Protein AF-E7FJ35-F1 (afdb_monomer)

Sequence (196 aa):
VGGNMVDAFRMHIMQTKELGTCPVRQIGGCSFIYMRISNVYIVIVVSSNANVACAFKFIVEAVALFKSYFGGAFDEDAIRNNFVLIYELLDEIMDFGYPQNLSPEILKLYITQEGVRSPFSSKPTDKPVPNATLQVTGAVGWRREGLVYKKNEVFLDIVESVNLLMSSKGIVLRCDVTGKILMKCFLSGMPDLKLG

Mean predicted aligned error: 9.42 Å

Solvent-accessible surface area (backbone atoms only — not comparable to full-atom values): 12461 Å² total; per-residue (Å²): 144,85,70,62,66,65,56,53,45,43,62,63,57,72,66,47,84,65,94,75,73,66,54,60,46,77,57,97,75,28,39,40,38,46,48,77,45,85,88,35,75,52,74,49,77,38,75,64,96,67,65,61,69,58,53,53,50,47,54,56,45,52,50,53,34,49,13,69,52,28,63,68,53,68,39,65,66,54,47,68,69,26,47,68,61,49,53,57,49,48,62,62,29,36,56,97,87,43,76,58,69,64,52,57,83,57,50,53,63,75,55,71,80,75,40,75,49,55,98,85,54,82,84,81,85,88,71,91,72,89,66,62,70,57,44,73,73,42,99,56,58,90,60,68,79,80,38,78,50,100,60,74,48,74,48,77,47,80,47,74,44,78,48,75,42,65,46,99,85,74,48,78,75,43,77,51,73,53,71,48,79,48,76,50,78,38,59,48,45,87,76,89,85,84,88,131

Organism: NCBI:txid637490

Foldseek 3Di:
DDDDVVVVCCVPPVPDPDPPDDQWDDDPQKIWHWDDDPPDIDIDIGNDDDDNVVVVVLVVLLVVLLCVQQVRDDDPVQCVQCVVLSVVLVCQQDDPNDGADSDNVLCCLPSVDRGNYDPPHDDDDDDRDPDSPCLRPDPHNNDDFFQDDPDWDKDKDKDKDWDWDADPVRHTPDTDIDIDIDMDTRHHGDDDDDDD

Secondary structure (DSSP, 8-state):
--S-HHHHHIIIIIS---TT--SEEEETTEEEEEEEETTEEEEEEESS---HHHHHHHHHHHHHHHHHHHTS--SHHHHHHTHHHHHHHHHHHEETTEE----HHHHTTT--------TTPPPP-----S-HHHHHHSS--SS-TT---SS-EEEEEEEEEEEEEE-TTS-EEEEEEEEEEEEEEE--S-PPP---

InterPro domains:
  IPR001392 Clathrin adaptor, mu subunit [PR00314] (76-103)
  IPR001392 Clathrin adaptor, mu subunit [PR00314] (142-170)
  IPR011012 Longin-like domain superfamily [SSF64356] (4-116)
  IPR018240 Clathrin adaptor, mu subunit, conserved site [PS00990] (140-160)
  IPR022775 AP complex, mu/sigma subunit [PF01217] (21-104)
  IPR028565 Mu homology domain [PF00928] (141-196)
  IPR028565 Mu homology domain [PS51072] (151-196)
  IPR036168 AP-2 complex subunit mu, C-terminal superfamily [SSF49447] (140-196)
  IPR043532 AP-2 complex subunit mu, N-terminal [cd14836] (1-118)
  IPR050431 Adaptor complexes medium subunit [PTHR10529] (18-196)

Structure (mmCIF, N/CA/C/O backbone):
data_AF-E7FJ35-F1
#
_entry.id   AF-E7FJ35-F1
#
loop_
_atom_site.group_PDB
_atom_site.id
_atom_site.type_symbol
_atom_site.label_atom_id
_atom_site.label_alt_id
_atom_site.label_comp_id
_atom_site.label_asym_id
_atom_site.label_entity_id
_atom_site.label_seq_id
_atom_site.pdbx_PDB_ins_code
_atom_site.Cartn_x
_atom_site.Cartn_y
_atom_site.Cartn_z
_atom_site.occupancy
_atom_site.B_iso_or_equiv
_atom_site.auth_seq_id
_atom_site.auth_comp_id
_atom_site.auth_asym_id
_atom_site.auth_atom_id
_atom_site.pdbx_PDB_model_num
ATOM 1 N N . VAL A 1 1 ? 18.830 -6.149 -28.464 1.00 40.62 1 VAL A N 1
ATOM 2 C CA . VAL A 1 1 ? 17.911 -5.683 -27.399 1.00 40.62 1 VAL A CA 1
ATOM 3 C C . VAL A 1 1 ? 18.689 -4.687 -26.553 1.00 40.62 1 VAL A C 1
ATOM 5 O O . VAL A 1 1 ? 19.414 -5.096 -25.666 1.00 40.62 1 VAL A O 1
ATOM 8 N N . GLY A 1 2 ? 18.695 -3.413 -26.946 1.00 45.94 2 GLY A N 1
ATOM 9 C CA . GLY A 1 2 ? 19.602 -2.397 -26.382 1.00 45.94 2 GLY A CA 1
ATOM 10 C C . GLY A 1 2 ? 19.003 -0.993 -26.403 1.00 45.94 2 GLY A C 1
ATOM 11 O O . GLY A 1 2 ? 19.725 -0.015 -26.523 1.00 45.94 2 GLY A O 1
ATOM 12 N N . GLY A 1 3 ? 17.672 -0.904 -26.369 1.00 56.12 3 GLY A N 1
ATOM 13 C CA . GLY A 1 3 ? 16.972 0.358 -26.167 1.00 56.12 3 GLY A CA 1
ATOM 14 C C . GLY A 1 3 ? 16.736 0.573 -24.678 1.00 56.12 3 GLY A C 1
ATOM 15 O O . GLY A 1 3 ? 16.439 -0.378 -23.955 1.00 56.12 3 GLY A O 1
ATOM 16 N N . ASN A 1 4 ? 16.858 1.817 -24.231 1.00 78.69 4 ASN A N 1
ATOM 17 C CA . ASN A 1 4 ? 16.503 2.234 -22.884 1.00 78.69 4 ASN A CA 1
ATOM 18 C C . ASN A 1 4 ? 15.036 1.854 -22.597 1.00 78.69 4 ASN A C 1
ATOM 20 O O . ASN A 1 4 ? 14.116 2.329 -23.266 1.00 78.69 4 ASN A O 1
ATOM 24 N N . MET A 1 5 ? 14.805 0.963 -21.628 1.00 81.44 5 MET A N 1
ATOM 25 C CA . MET A 1 5 ? 13.461 0.470 -21.284 1.00 81.44 5 MET A CA 1
ATOM 26 C C . MET A 1 5 ? 12.528 1.614 -20.858 1.00 81.44 5 MET A C 1
ATOM 28 O O . MET A 1 5 ? 11.319 1.544 -21.074 1.00 81.44 5 MET A O 1
ATOM 32 N N . VAL A 1 6 ? 13.098 2.700 -20.327 1.00 82.38 6 VAL A N 1
ATOM 33 C CA . VAL A 1 6 ? 12.377 3.928 -19.975 1.00 82.38 6 VAL A CA 1
ATOM 34 C C . VAL A 1 6 ? 11.832 4.631 -21.221 1.00 82.38 6 VAL A C 1
ATOM 36 O O . VAL A 1 6 ? 10.678 5.058 -21.233 1.00 82.38 6 VAL A O 1
ATOM 39 N N . ASP A 1 7 ? 12.610 4.691 -22.304 1.00 84.44 7 ASP A N 1
ATOM 40 C CA . ASP A 1 7 ? 12.159 5.283 -23.567 1.00 84.44 7 ASP A CA 1
ATOM 41 C C . ASP A 1 7 ? 11.085 4.414 -24.228 1.00 84.44 7 ASP A C 1
ATOM 43 O O . ASP A 1 7 ? 10.093 4.933 -24.744 1.00 84.44 7 ASP A O 1
ATOM 47 N N . ALA A 1 8 ? 11.219 3.085 -24.137 1.00 83.56 8 ALA A N 1
ATOM 48 C CA . ALA A 1 8 ? 10.183 2.159 -24.584 1.00 83.56 8 ALA A CA 1
ATOM 49 C C . ALA A 1 8 ? 8.865 2.388 -23.826 1.00 83.56 8 ALA A C 1
ATOM 51 O O . ALA A 1 8 ? 7.814 2.497 -24.464 1.00 83.56 8 ALA A O 1
ATOM 52 N N . PHE A 1 9 ? 8.920 2.541 -22.498 1.00 84.56 9 PHE A N 1
ATOM 53 C CA . PHE A 1 9 ? 7.759 2.882 -21.677 1.00 84.56 9 PHE A CA 1
ATOM 54 C C . PHE A 1 9 ? 7.148 4.229 -22.087 1.00 84.56 9 PHE A C 1
ATOM 56 O O . PHE A 1 9 ? 5.945 4.320 -22.332 1.00 84.56 9 PHE A O 1
ATOM 63 N N . ARG A 1 10 ? 7.966 5.276 -22.232 1.00 84.75 10 ARG A N 1
ATOM 64 C CA . ARG A 1 10 ? 7.499 6.617 -22.605 1.00 84.75 10 ARG A CA 1
ATOM 65 C C . ARG A 1 10 ? 6.800 6.625 -23.967 1.00 84.75 10 ARG A C 1
ATOM 67 O O . ARG A 1 10 ? 5.690 7.142 -24.079 1.00 84.75 10 ARG A O 1
ATOM 74 N N . MET A 1 11 ? 7.428 6.045 -24.987 1.00 82.62 11 MET A N 1
ATOM 75 C CA . MET A 1 11 ? 6.901 6.034 -26.355 1.00 82.62 11 MET A CA 1
ATOM 76 C C . MET A 1 11 ? 5.640 5.183 -26.477 1.00 82.62 11 MET A C 1
ATOM 78 O O . MET A 1 11 ? 4.667 5.598 -27.095 1.00 82.62 11 MET A O 1
ATOM 82 N N . HIS A 1 12 ? 5.631 3.993 -25.878 1.00 79.00 12 HIS A N 1
ATOM 83 C CA . HIS A 1 12 ? 4.534 3.057 -26.097 1.00 79.00 12 HIS A CA 1
ATOM 84 C C . HIS A 1 12 ? 3.394 3.268 -25.103 1.00 79.00 12 HIS A C 1
ATOM 86 O O . HIS A 1 12 ? 2.242 3.063 -25.469 1.00 79.00 12 HIS A O 1
ATOM 92 N N . ILE A 1 13 ? 3.663 3.659 -23.857 1.00 79.56 13 ILE A N 1
ATOM 93 C CA . ILE A 1 13 ? 2.647 3.710 -22.796 1.00 79.56 13 ILE A CA 1
ATOM 94 C C . ILE A 1 13 ? 2.195 5.144 -22.525 1.00 79.56 13 ILE A C 1
ATOM 96 O O . ILE A 1 13 ? 0.998 5.405 -22.558 1.00 79.56 13 ILE A O 1
ATOM 100 N N . MET A 1 14 ? 3.115 6.095 -22.328 1.00 80.12 14 MET A N 1
ATOM 101 C CA . MET A 1 14 ? 2.728 7.477 -21.995 1.00 80.12 14 MET A CA 1
ATOM 102 C C . MET A 1 14 ? 2.162 8.269 -23.181 1.00 80.12 14 MET A C 1
ATOM 104 O O . MET A 1 14 ? 1.292 9.112 -22.982 1.00 80.12 14 MET A O 1
ATOM 108 N N . GLN A 1 15 ? 2.655 8.040 -24.403 1.00 77.69 15 GLN A N 1
ATOM 109 C CA . GLN A 1 15 ? 2.200 8.781 -25.592 1.00 77.69 15 GLN A CA 1
ATOM 110 C C . GLN A 1 15 ? 0.933 8.201 -26.233 1.00 77.69 15 GLN A C 1
ATOM 112 O O . GLN A 1 15 ? 0.303 8.859 -27.065 1.00 77.69 15 GLN A O 1
ATOM 117 N N . THR A 1 16 ? 0.532 6.993 -25.841 1.00 71.44 16 THR A N 1
ATOM 118 C CA . THR A 1 16 ? -0.679 6.360 -26.364 1.00 71.44 16 THR A CA 1
ATOM 119 C C . THR A 1 16 ? -1.907 6.992 -25.710 1.00 71.44 16 THR A C 1
ATOM 121 O O . THR A 1 16 ? -2.101 6.898 -24.503 1.00 71.44 16 THR A O 1
ATOM 124 N N . LYS A 1 17 ? -2.756 7.640 -26.517 1.00 58.62 17 LYS A N 1
ATOM 125 C CA . LYS A 1 17 ? -3.979 8.342 -26.075 1.00 58.62 17 LYS A CA 1
ATOM 126 C C . LYS A 1 17 ? -5.162 7.416 -25.749 1.00 58.62 17 LYS A C 1
ATOM 128 O O . LYS A 1 17 ? -6.279 7.900 -25.585 1.00 58.62 17 LYS A O 1
ATOM 133 N N . GLU A 1 18 ? -4.962 6.103 -25.697 1.00 58.50 18 GLU A N 1
ATOM 134 C CA . GLU A 1 18 ? -6.060 5.157 -25.486 1.00 58.50 18 GLU A CA 1
ATOM 135 C C . GLU A 1 18 ? -6.579 5.232 -24.041 1.00 58.50 18 GLU A C 1
ATOM 137 O O . GLU A 1 18 ? -5.878 4.913 -23.078 1.00 58.50 18 GLU A O 1
ATOM 142 N N . LEU A 1 19 ? -7.836 5.669 -23.895 1.00 47.59 19 LEU A N 1
ATOM 143 C CA . LEU A 1 19 ? -8.599 5.633 -22.648 1.00 47.59 19 LEU A CA 1
ATOM 144 C C . LEU A 1 19 ? -8.893 4.171 -22.269 1.00 47.59 19 LEU A C 1
ATOM 146 O O . LEU A 1 19 ? -9.951 3.643 -22.594 1.00 47.59 19 LEU A O 1
ATOM 150 N N . GLY A 1 20 ? -7.952 3.505 -21.603 1.00 57.69 20 GLY A N 1
ATOM 151 C CA . GLY A 1 20 ? -8.160 2.140 -21.103 1.00 57.69 20 GLY A CA 1
ATOM 152 C C . GLY A 1 20 ? -6.904 1.282 -21.091 1.00 57.69 20 GLY A C 1
ATOM 153 O O . GLY A 1 20 ? -6.963 0.106 -21.443 1.00 57.69 20 GLY A O 1
ATOM 154 N N . THR A 1 21 ? -5.749 1.856 -20.747 1.00 67.94 21 THR A N 1
ATOM 155 C CA . THR A 1 21 ? -4.498 1.099 -20.810 1.00 67.94 21 THR A CA 1
ATOM 156 C C . THR A 1 21 ? -4.469 -0.009 -19.756 1.00 67.94 21 THR A C 1
ATOM 158 O O . THR A 1 21 ? -4.707 0.217 -18.569 1.00 67.94 21 THR A O 1
ATOM 161 N N . CYS A 1 22 ? -4.191 -1.231 -20.212 1.00 81.75 22 CYS A N 1
ATOM 162 C CA . CYS A 1 22 ? -3.929 -2.370 -19.343 1.00 81.75 22 CYS A CA 1
ATOM 163 C C . CYS A 1 22 ? -2.739 -2.028 -18.428 1.00 81.75 22 CYS A C 1
ATOM 165 O O . CYS A 1 22 ? -1.688 -1.651 -18.950 1.00 81.75 22 CYS A O 1
ATOM 167 N N . PRO A 1 23 ? -2.848 -2.180 -17.094 1.00 88.06 23 PRO A N 1
ATOM 168 C CA . PRO A 1 23 ? -1.789 -1.782 -16.162 1.00 88.06 23 PRO A CA 1
ATOM 169 C C . PRO A 1 23 ? -0.556 -2.704 -16.233 1.00 88.06 23 PRO A C 1
ATOM 171 O O . PRO A 1 23 ? 0.440 -2.477 -15.546 1.00 88.06 23 PRO A O 1
ATOM 174 N N . VAL A 1 24 ? -0.614 -3.742 -17.076 1.00 91.25 24 VAL A N 1
ATOM 175 C CA . VAL A 1 24 ? 0.508 -4.601 -17.449 1.00 91.25 24 VAL A CA 1
ATOM 176 C C . VAL A 1 24 ? 0.627 -4.638 -18.966 1.00 91.25 24 VAL A C 1
ATOM 178 O O . VAL A 1 24 ? -0.328 -4.991 -19.661 1.00 91.25 24 VAL A O 1
ATOM 181 N N . ARG A 1 25 ? 1.808 -4.315 -19.493 1.00 89.50 25 ARG A N 1
ATOM 182 C CA . ARG A 1 25 ? 2.077 -4.353 -20.932 1.00 89.50 25 ARG A CA 1
ATOM 183 C C . ARG A 1 25 ? 3.384 -5.055 -21.240 1.00 89.50 25 ARG A C 1
ATOM 185 O O . ARG A 1 25 ? 4.398 -4.765 -20.621 1.00 89.50 25 ARG A O 1
ATOM 192 N N . GLN A 1 26 ? 3.379 -5.934 -22.232 1.00 88.06 26 GLN A N 1
ATOM 193 C CA . GLN A 1 26 ? 4.587 -6.615 -22.678 1.00 88.06 26 GLN A CA 1
ATOM 194 C C . GLN A 1 26 ? 5.192 -5.890 -23.885 1.00 88.06 26 GLN A C 1
ATOM 196 O O . GLN A 1 26 ? 4.506 -5.656 -24.878 1.00 88.06 26 GLN A O 1
ATOM 201 N N . ILE A 1 27 ? 6.469 -5.513 -23.799 1.00 87.00 27 ILE A N 1
ATOM 202 C CA . ILE A 1 27 ? 7.213 -4.838 -24.870 1.00 87.00 27 ILE A CA 1
ATOM 203 C C . ILE A 1 27 ? 8.612 -5.451 -24.934 1.00 87.00 27 ILE A C 1
ATOM 205 O O . ILE A 1 27 ? 9.329 -5.483 -23.937 1.00 87.00 27 ILE A O 1
ATOM 209 N N . GLY A 1 28 ? 9.016 -5.943 -26.109 1.00 82.88 28 GLY A N 1
ATOM 210 C CA . GLY A 1 28 ? 10.391 -6.408 -26.343 1.00 82.88 28 GLY A CA 1
ATOM 211 C C . GLY A 1 28 ? 10.857 -7.535 -25.411 1.00 82.88 28 GLY A C 1
ATOM 212 O O . GLY A 1 28 ? 12.033 -7.581 -25.063 1.00 82.88 28 GLY A O 1
ATOM 213 N N . GLY A 1 29 ? 9.943 -8.408 -24.974 1.00 85.94 29 GLY A N 1
ATOM 214 C CA . GLY A 1 29 ? 10.241 -9.513 -24.053 1.00 85.94 29 GLY A CA 1
ATOM 215 C C . GLY A 1 29 ? 10.241 -9.137 -22.567 1.00 85.94 29 GLY A C 1
ATOM 216 O O . GLY A 1 29 ? 10.396 -10.018 -21.733 1.00 85.94 29 GLY A O 1
ATOM 217 N N . CYS A 1 30 ? 10.017 -7.866 -22.225 1.00 90.38 30 CYS A N 1
ATOM 218 C CA . CYS A 1 30 ? 9.837 -7.415 -20.846 1.00 90.38 30 CYS A CA 1
ATOM 219 C C . CYS A 1 30 ? 8.367 -7.081 -20.576 1.00 90.38 30 CYS A C 1
ATOM 221 O O . CYS A 1 30 ? 7.666 -6.568 -21.450 1.00 90.38 30 CYS A O 1
ATOM 223 N N . SER A 1 31 ? 7.910 -7.339 -19.357 1.00 91.94 31 SER A N 1
ATOM 224 C CA . SER A 1 31 ? 6.608 -6.920 -18.850 1.00 91.94 31 SER A CA 1
ATOM 225 C C . SER A 1 31 ? 6.767 -5.646 -18.025 1.00 91.94 31 SER A C 1
ATOM 227 O O . SER A 1 31 ? 7.566 -5.588 -17.095 1.00 91.94 31 SER A O 1
ATOM 229 N N . PHE A 1 32 ? 5.991 -4.630 -18.378 1.00 92.94 32 PHE A N 1
ATOM 230 C CA . PHE A 1 32 ? 5.898 -3.341 -17.710 1.00 92.94 32 PHE A CA 1
ATOM 231 C C . PHE A 1 32 ? 4.631 -3.342 -16.869 1.00 92.94 32 PHE A C 1
ATOM 233 O O . PHE A 1 32 ? 3.529 -3.307 -17.414 1.00 92.94 32 PHE A O 1
ATOM 240 N N . ILE A 1 33 ? 4.792 -3.398 -15.555 1.00 94.00 33 ILE A N 1
ATOM 241 C CA . ILE A 1 33 ? 3.716 -3.329 -14.570 1.00 94.00 33 ILE A CA 1
ATOM 242 C C . ILE A 1 33 ? 3.745 -1.914 -14.015 1.00 94.00 33 ILE A C 1
ATOM 244 O O . ILE A 1 33 ? 4.769 -1.492 -13.483 1.00 94.00 33 ILE A O 1
ATOM 248 N N . TYR A 1 34 ? 2.668 -1.152 -14.156 1.00 92.38 34 TYR A N 1
ATOM 249 C CA . TYR A 1 34 ? 2.694 0.248 -13.752 1.00 92.38 34 TYR A CA 1
ATOM 250 C C . TYR A 1 34 ? 1.395 0.710 -13.115 1.00 92.38 34 TYR A C 1
ATOM 252 O O . TYR A 1 34 ? 0.301 0.246 -13.432 1.00 92.38 34 TYR A O 1
ATOM 260 N N . MET A 1 35 ? 1.533 1.680 -12.219 1.00 91.38 35 MET A N 1
ATOM 261 C CA . MET A 1 35 ? 0.418 2.372 -11.594 1.00 91.38 35 MET A CA 1
ATOM 262 C C . MET A 1 35 ? 0.677 3.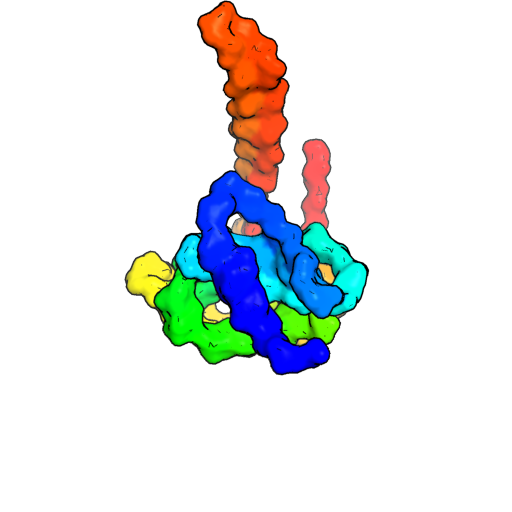870 -11.647 1.00 91.38 35 MET A C 1
ATOM 264 O O . MET A 1 35 ? 1.785 4.338 -11.377 1.00 91.38 35 MET A O 1
ATOM 268 N N . ARG A 1 36 ? -0.361 4.631 -11.991 1.00 89.31 36 ARG A N 1
ATOM 269 C CA . ARG A 1 36 ? -0.328 6.087 -11.894 1.00 89.31 36 ARG A CA 1
ATOM 270 C C . ARG A 1 36 ? -0.819 6.512 -10.519 1.00 89.31 36 ARG A C 1
ATOM 272 O O . ARG A 1 36 ? -1.931 6.166 -10.130 1.00 89.31 36 ARG A O 1
ATOM 279 N N . ILE A 1 37 ? -0.008 7.293 -9.819 1.00 89.69 37 ILE A N 1
ATOM 280 C CA . ILE A 1 37 ? -0.312 7.835 -8.498 1.00 89.69 37 ILE A CA 1
ATOM 281 C C . ILE A 1 37 ? -0.117 9.340 -8.589 1.00 89.69 37 ILE A C 1
ATOM 283 O O . ILE A 1 37 ? 0.992 9.822 -8.814 1.00 89.69 37 ILE A O 1
ATOM 287 N N . SER A 1 38 ? -1.216 10.084 -8.479 1.00 88.56 38 SER A N 1
ATOM 288 C CA . SER A 1 38 ? -1.227 11.530 -8.719 1.00 88.56 38 SER A CA 1
ATOM 289 C C . SER A 1 38 ? -0.678 11.868 -10.126 1.00 88.56 38 SER A C 1
ATOM 291 O O . SER A 1 38 ? -1.215 11.422 -11.151 1.00 88.56 38 SER A O 1
ATOM 293 N N . ASN A 1 39 ? 0.398 12.653 -10.196 1.00 89.19 39 ASN A N 1
ATOM 294 C CA . ASN A 1 39 ? 1.111 13.044 -11.411 1.00 89.19 39 ASN A CA 1
ATOM 295 C C . ASN A 1 39 ? 2.337 12.166 -11.725 1.00 89.19 39 ASN A C 1
ATOM 297 O O . ASN A 1 39 ? 3.063 12.472 -12.666 1.00 89.19 39 ASN A O 1
ATOM 301 N N . VAL A 1 40 ? 2.550 11.069 -10.995 1.00 90.88 40 VAL A N 1
ATOM 302 C CA . VAL A 1 40 ? 3.730 10.207 -11.131 1.00 90.88 40 VAL A CA 1
ATOM 303 C C . VAL A 1 40 ? 3.321 8.804 -11.583 1.00 90.88 40 VAL A C 1
ATOM 305 O O . VAL A 1 40 ? 2.274 8.286 -11.191 1.00 90.88 40 VAL A O 1
ATOM 308 N N . TYR A 1 41 ? 4.148 8.175 -12.417 1.00 90.75 41 TYR A N 1
ATOM 309 C CA . TYR A 1 41 ? 4.033 6.753 -12.737 1.00 90.75 41 TYR A CA 1
ATOM 310 C C . TYR A 1 41 ? 5.090 5.972 -11.967 1.00 90.75 41 TYR A C 1
ATOM 312 O O . TYR A 1 41 ? 6.275 6.277 -12.072 1.00 90.75 41 TYR A O 1
ATOM 320 N N . ILE A 1 42 ? 4.658 4.944 -11.242 1.00 92.94 42 ILE A N 1
ATOM 321 C CA . ILE A 1 42 ? 5.555 3.922 -10.704 1.00 92.94 42 ILE A CA 1
ATOM 322 C C . ILE A 1 42 ? 5.520 2.743 -11.663 1.00 92.94 42 ILE A C 1
ATOM 324 O O . ILE A 1 42 ? 4.440 2.263 -12.012 1.00 92.94 42 ILE A O 1
ATOM 328 N N . VAL A 1 43 ? 6.698 2.306 -12.099 1.00 93.00 43 VAL A N 1
ATOM 329 C CA . VAL A 1 43 ? 6.868 1.267 -13.115 1.00 93.00 43 VAL A CA 1
ATOM 330 C C . VAL A 1 43 ? 7.812 0.201 -12.577 1.00 93.00 43 VAL A C 1
ATOM 332 O O . VAL A 1 43 ? 8.930 0.504 -12.175 1.00 93.00 43 VAL A O 1
ATOM 335 N N . ILE A 1 44 ? 7.366 -1.047 -12.609 1.00 93.75 44 ILE A N 1
ATOM 336 C CA . ILE A 1 44 ? 8.170 -2.240 -12.369 1.00 93.75 44 ILE A CA 1
ATOM 337 C C . ILE A 1 44 ? 8.363 -2.926 -13.718 1.00 93.75 44 ILE A C 1
ATOM 339 O O . ILE A 1 44 ? 7.393 -3.217 -14.423 1.00 93.75 44 ILE A O 1
ATOM 343 N N . VAL A 1 45 ? 9.616 -3.180 -14.084 1.00 93.38 45 VAL A N 1
ATOM 344 C 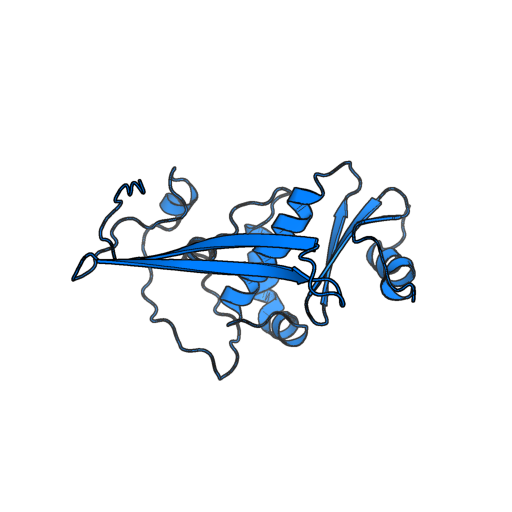CA . VAL A 1 45 ? 9.972 -3.865 -15.328 1.00 93.38 45 VAL A CA 1
ATOM 345 C C . VAL A 1 45 ? 10.545 -5.228 -14.982 1.00 93.38 45 VAL A C 1
ATOM 347 O O . VAL A 1 45 ? 11.495 -5.324 -14.212 1.00 93.38 45 VAL A O 1
ATOM 350 N N . VAL A 1 46 ? 9.971 -6.284 -15.553 1.00 93.19 46 VAL A N 1
ATOM 351 C CA . VAL A 1 46 ? 10.416 -7.665 -15.335 1.00 93.19 46 VAL A CA 1
ATOM 352 C C . VAL A 1 46 ? 10.603 -8.373 -16.670 1.00 93.19 46 VAL A C 1
ATOM 354 O O . VAL A 1 46 ? 9.762 -8.274 -17.558 1.00 93.19 46 VAL A O 1
ATOM 357 N N . SER A 1 47 ? 11.708 -9.095 -16.834 1.00 91.62 47 SER A N 1
ATOM 358 C CA . SER A 1 47 ? 11.989 -9.908 -18.030 1.00 91.62 47 SER A CA 1
ATOM 359 C C . SER A 1 47 ? 11.537 -11.366 -17.888 1.00 91.62 47 SER A C 1
ATOM 361 O O . SER A 1 47 ? 11.607 -12.137 -18.842 1.00 91.62 47 SER A O 1
ATOM 363 N N . SER A 1 48 ? 11.065 -11.750 -16.702 1.00 90.12 48 SER A N 1
ATOM 364 C CA . SER A 1 48 ? 10.601 -13.093 -16.361 1.00 90.12 48 SER A CA 1
ATOM 365 C C . SER A 1 48 ? 9.103 -13.109 -16.036 1.00 90.12 48 SER A C 1
ATOM 367 O O . SER A 1 48 ? 8.442 -12.068 -15.960 1.00 90.12 48 SER A O 1
ATOM 369 N N . ASN A 1 49 ? 8.552 -14.310 -15.843 1.00 91.31 49 ASN A N 1
ATOM 370 C CA . ASN A 1 49 ? 7.175 -14.491 -15.392 1.00 91.31 49 ASN A CA 1
ATOM 371 C C . ASN A 1 49 ? 7.062 -14.208 -13.882 1.00 91.31 49 ASN A C 1
ATOM 373 O O . ASN A 1 49 ? 7.176 -15.117 -13.061 1.00 91.31 49 ASN A O 1
ATOM 377 N N . ALA A 1 50 ? 6.894 -12.935 -13.524 1.00 90.69 50 ALA A N 1
ATOM 378 C CA . ALA A 1 50 ? 6.758 -12.493 -12.140 1.00 90.69 50 ALA A CA 1
ATOM 379 C C . ALA A 1 50 ? 5.297 -12.512 -11.658 1.00 90.69 50 ALA A C 1
ATOM 381 O O . ALA A 1 50 ? 4.353 -12.360 -12.435 1.00 90.69 50 ALA A O 1
ATOM 382 N N . ASN A 1 51 ? 5.104 -12.616 -10.340 1.00 94.38 51 ASN A N 1
ATOM 383 C CA . ASN A 1 51 ? 3.785 -12.475 -9.732 1.00 94.38 51 ASN A CA 1
ATOM 384 C C . ASN A 1 51 ? 3.320 -11.009 -9.791 1.00 94.38 51 ASN A C 1
ATOM 386 O O . ASN A 1 51 ? 3.699 -10.174 -8.968 1.00 94.38 51 ASN A O 1
ATOM 390 N N . VAL A 1 52 ? 2.451 -10.715 -10.755 1.00 94.06 52 VAL A N 1
ATOM 391 C CA . VAL A 1 52 ? 1.893 -9.378 -10.996 1.00 94.06 52 VAL A CA 1
ATOM 392 C C . VAL A 1 52 ? 1.122 -8.836 -9.787 1.00 94.06 52 VAL A C 1
ATOM 394 O O . VAL A 1 52 ? 1.212 -7.646 -9.485 1.00 94.06 52 VAL A O 1
ATOM 397 N N . ALA A 1 53 ? 0.389 -9.686 -9.064 1.00 94.88 53 ALA A N 1
ATOM 398 C CA . ALA A 1 53 ? -0.356 -9.256 -7.881 1.00 94.88 53 ALA A CA 1
ATOM 399 C C . ALA A 1 53 ? 0.591 -8.815 -6.754 1.00 94.88 53 ALA A C 1
ATOM 401 O O . ALA A 1 53 ? 0.343 -7.800 -6.104 1.00 94.88 53 ALA A O 1
ATOM 402 N N . CYS A 1 54 ? 1.706 -9.530 -6.571 1.00 94.56 54 CYS A N 1
ATOM 403 C CA . CYS A 1 54 ? 2.763 -9.141 -5.638 1.00 94.56 54 CYS A CA 1
ATOM 404 C C . CYS A 1 54 ? 3.390 -7.795 -6.032 1.00 94.56 54 CYS A C 1
ATOM 406 O O . CYS A 1 54 ? 3.527 -6.921 -5.180 1.00 94.56 54 CYS A O 1
ATOM 408 N N . ALA A 1 55 ? 3.670 -7.581 -7.321 1.00 95.38 55 ALA A N 1
ATOM 409 C CA . ALA A 1 55 ? 4.199 -6.312 -7.820 1.00 95.38 55 ALA A CA 1
ATOM 410 C C . ALA A 1 55 ? 3.247 -5.132 -7.545 1.00 95.38 55 ALA A C 1
ATOM 412 O O . ALA A 1 55 ? 3.673 -4.103 -7.025 1.00 95.38 55 ALA A O 1
ATOM 413 N N . PHE A 1 56 ? 1.943 -5.277 -7.813 1.00 95.94 56 PHE A N 1
ATOM 414 C CA . PHE A 1 56 ? 0.973 -4.224 -7.487 1.00 95.94 56 PHE A CA 1
ATOM 415 C C . PHE A 1 56 ? 0.833 -3.994 -5.985 1.00 95.94 56 PHE A C 1
ATOM 417 O O . PHE A 1 56 ? 0.756 -2.844 -5.551 1.00 95.94 56 PHE A O 1
ATOM 424 N N . LYS A 1 57 ? 0.827 -5.065 -5.185 1.00 95.25 57 LYS A N 1
ATOM 425 C CA . LYS A 1 57 ? 0.802 -4.955 -3.725 1.00 95.25 57 LYS A CA 1
ATOM 426 C C . LYS A 1 57 ? 2.022 -4.189 -3.217 1.00 95.25 57 LYS A C 1
ATOM 428 O O . LYS A 1 57 ? 1.853 -3.280 -2.412 1.00 95.25 57 LYS A O 1
ATOM 433 N N . PHE A 1 58 ? 3.210 -4.496 -3.735 1.00 96.19 58 PHE A N 1
ATOM 434 C CA . PHE A 1 58 ? 4.435 -3.771 -3.418 1.00 96.19 58 PHE A CA 1
ATOM 435 C C . PHE A 1 58 ? 4.324 -2.283 -3.765 1.00 96.19 58 PHE A C 1
ATOM 437 O O . PHE A 1 58 ? 4.616 -1.457 -2.912 1.00 96.19 58 PHE A O 1
ATOM 444 N N . ILE A 1 59 ? 3.837 -1.923 -4.961 1.00 95.62 59 ILE A N 1
ATOM 445 C CA . ILE A 1 59 ? 3.657 -0.510 -5.346 1.00 95.62 59 ILE A CA 1
ATOM 446 C C . ILE A 1 59 ? 2.753 0.224 -4.345 1.00 95.62 59 ILE A C 1
ATOM 448 O O . ILE A 1 59 ? 3.081 1.328 -3.912 1.00 95.62 59 ILE A O 1
ATOM 452 N N . VAL A 1 60 ? 1.623 -0.380 -3.963 1.00 95.06 60 VAL A N 1
ATOM 453 C CA . VAL A 1 60 ? 0.672 0.228 -3.018 1.00 95.06 60 VAL A CA 1
ATOM 454 C C . VAL A 1 60 ? 1.304 0.424 -1.637 1.00 95.06 60 VAL A C 1
ATOM 4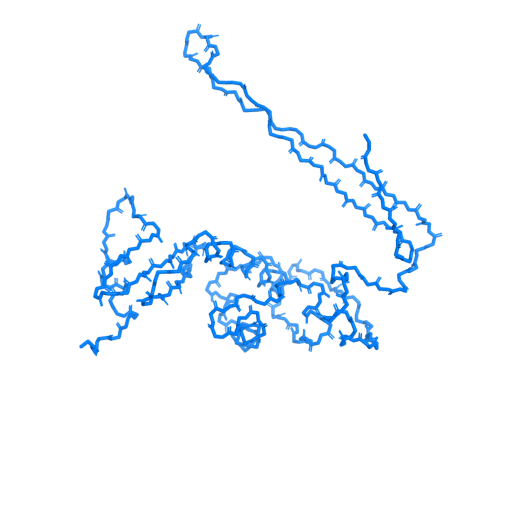56 O O . VAL A 1 60 ? 1.183 1.508 -1.064 1.00 95.06 60 VAL A O 1
ATOM 459 N N . GLU A 1 61 ? 1.996 -0.592 -1.119 1.00 95.06 61 GLU A N 1
ATOM 460 C CA . GLU A 1 61 ? 2.665 -0.534 0.188 1.00 95.06 61 GLU A CA 1
ATOM 461 C C . GLU A 1 61 ? 3.849 0.443 0.190 1.00 95.06 61 GLU A C 1
ATOM 463 O O . GLU A 1 61 ? 3.969 1.258 1.102 1.00 95.06 61 GLU A O 1
ATOM 468 N N . ALA A 1 62 ? 4.676 0.452 -0.860 1.00 95.44 62 ALA A N 1
ATOM 469 C CA . ALA A 1 62 ? 5.805 1.371 -0.988 1.00 95.44 62 ALA A CA 1
ATOM 470 C C . ALA A 1 62 ? 5.333 2.831 -1.013 1.00 95.44 62 ALA A C 1
ATOM 472 O O . ALA A 1 62 ? 5.911 3.698 -0.364 1.00 95.44 62 ALA A O 1
ATOM 473 N N . VAL A 1 63 ? 4.223 3.120 -1.694 1.00 94.88 63 VAL A N 1
ATOM 474 C CA . VAL A 1 63 ? 3.642 4.471 -1.709 1.00 94.88 63 VAL A CA 1
ATOM 475 C C . VAL A 1 63 ? 3.072 4.855 -0.353 1.00 94.88 63 VAL A C 1
ATOM 477 O O . VAL A 1 63 ? 3.226 6.004 0.064 1.00 94.88 63 VAL A O 1
ATOM 480 N N . ALA A 1 64 ? 2.410 3.930 0.344 1.00 93.75 64 ALA A N 1
ATOM 481 C CA . ALA A 1 64 ? 1.938 4.177 1.702 1.00 93.75 64 ALA A CA 1
ATOM 482 C C . ALA A 1 64 ? 3.113 4.483 2.648 1.00 93.75 64 ALA A C 1
ATOM 484 O O . ALA A 1 64 ? 3.048 5.445 3.419 1.00 93.75 64 ALA A O 1
ATOM 485 N N . LEU A 1 65 ? 4.212 3.737 2.517 1.00 93.56 65 LEU A N 1
ATOM 486 C CA . LEU A 1 65 ? 5.464 3.972 3.226 1.00 93.56 65 LEU A CA 1
ATOM 487 C C . LEU A 1 65 ? 6.029 5.363 2.920 1.00 93.56 65 LEU A C 1
ATOM 489 O O . LEU A 1 65 ? 6.218 6.145 3.851 1.00 93.56 65 LEU A O 1
ATOM 493 N N . PHE A 1 66 ? 6.212 5.724 1.649 1.00 93.81 66 PHE A N 1
ATOM 494 C CA . PHE A 1 66 ? 6.711 7.045 1.257 1.00 93.81 66 PHE A CA 1
ATOM 495 C C . PHE A 1 66 ? 5.836 8.181 1.801 1.00 93.81 66 PHE A C 1
ATOM 497 O O . PHE A 1 66 ? 6.341 9.111 2.430 1.00 93.81 66 PHE A O 1
ATOM 504 N N . LYS A 1 67 ? 4.506 8.071 1.680 1.00 91.62 67 LYS A N 1
ATOM 505 C CA . LYS A 1 67 ? 3.569 9.046 2.264 1.00 91.62 67 LYS A CA 1
ATOM 506 C C . LYS A 1 67 ? 3.751 9.180 3.774 1.00 91.62 67 LYS A C 1
ATOM 508 O O . LYS A 1 67 ? 3.662 10.288 4.300 1.00 91.62 67 LYS A O 1
ATOM 513 N N . SER A 1 68 ? 4.026 8.083 4.479 1.00 90.75 68 SER A N 1
ATOM 514 C CA . SER A 1 68 ? 4.254 8.109 5.927 1.00 90.75 68 SER A CA 1
ATOM 515 C C . SER A 1 68 ? 5.528 8.868 6.330 1.00 90.75 68 SER A C 1
ATOM 517 O O . SER A 1 68 ? 5.586 9.387 7.449 1.00 90.75 68 SER A O 1
ATOM 519 N N . TYR A 1 69 ? 6.533 8.939 5.450 1.00 88.38 69 TYR A N 1
ATOM 520 C CA . TYR A 1 69 ? 7.758 9.717 5.653 1.00 88.38 69 TYR A CA 1
ATOM 521 C C . TYR A 1 69 ? 7.582 11.183 5.228 1.00 88.38 69 TYR A C 1
ATOM 523 O O . TYR A 1 69 ? 8.043 12.078 5.933 1.00 88.38 69 TYR A O 1
ATOM 531 N N . PHE A 1 70 ? 6.863 11.444 4.130 1.00 88.12 70 PHE A N 1
ATOM 532 C CA . PHE A 1 70 ? 6.707 12.794 3.559 1.00 88.12 70 PHE A CA 1
ATOM 533 C C . PHE A 1 70 ? 5.581 13.622 4.203 1.00 88.12 70 PHE A C 1
ATOM 535 O O . PHE A 1 70 ? 5.402 14.796 3.883 1.00 88.12 70 PHE A O 1
ATOM 542 N N . GLY A 1 71 ? 4.797 13.031 5.110 1.00 83.12 71 GLY A N 1
ATOM 543 C CA . GLY A 1 71 ? 3.669 13.709 5.758 1.00 83.12 71 GLY A CA 1
ATOM 544 C C . GLY A 1 71 ? 2.367 13.679 4.945 1.00 83.12 71 GLY A C 1
ATOM 545 O O . GLY A 1 71 ? 1.544 14.580 5.071 1.00 83.12 71 GLY A O 1
ATOM 546 N N . GLY A 1 72 ? 2.173 12.650 4.114 1.00 84.44 72 GLY A N 1
ATOM 547 C CA . GLY A 1 72 ? 0.893 12.297 3.480 1.00 84.44 72 GLY A CA 1
ATOM 548 C C . GLY A 1 72 ? 0.836 12.464 1.959 1.00 84.44 72 GLY A C 1
ATOM 549 O O . GLY A 1 72 ? 0.005 11.823 1.311 1.00 84.44 72 GLY A O 1
ATOM 550 N N . ALA A 1 73 ? 1.726 13.268 1.376 1.00 87.19 73 ALA A N 1
ATOM 551 C CA . ALA A 1 73 ? 1.787 13.495 -0.067 1.00 87.19 73 ALA A CA 1
ATOM 552 C C . ALA A 1 73 ? 2.750 12.521 -0.765 1.00 87.19 73 ALA A C 1
ATOM 554 O O . ALA A 1 73 ? 3.764 12.116 -0.203 1.00 87.19 73 ALA A O 1
ATOM 555 N N . PHE A 1 74 ? 2.414 12.145 -1.999 1.00 91.62 74 PHE A N 1
ATOM 556 C CA . PHE A 1 74 ? 3.302 11.443 -2.927 1.00 91.62 74 PHE A CA 1
ATOM 557 C C . PHE A 1 74 ? 3.014 11.982 -4.329 1.00 91.62 74 PHE A C 1
ATOM 559 O O . PHE A 1 74 ? 2.076 11.545 -5.004 1.00 91.62 74 PHE A O 1
ATOM 566 N N . ASP A 1 75 ? 3.766 13.011 -4.690 1.00 92.25 75 ASP A N 1
ATOM 567 C CA . ASP A 1 75 ? 3.727 13.730 -5.957 1.00 92.25 75 ASP A CA 1
ATOM 568 C C . ASP A 1 75 ? 5.162 14.059 -6.399 1.00 92.25 75 ASP A C 1
ATOM 570 O O . ASP A 1 75 ? 6.142 13.716 -5.734 1.00 92.25 75 ASP A O 1
ATOM 574 N N . GLU A 1 76 ? 5.288 14.683 -7.563 1.00 92.12 76 GLU A N 1
ATOM 575 C CA . GLU A 1 76 ? 6.583 15.044 -8.142 1.00 92.12 76 GLU A CA 1
ATOM 576 C C . GLU A 1 76 ? 7.450 15.919 -7.220 1.00 92.12 76 GLU A C 1
ATOM 578 O O . GLU A 1 76 ? 8.655 15.681 -7.115 1.00 92.12 76 GLU A O 1
ATOM 583 N N . ASP A 1 77 ? 6.856 16.887 -6.519 1.00 91.19 77 ASP A N 1
ATOM 584 C CA . ASP A 1 77 ? 7.594 17.784 -5.627 1.00 91.19 77 ASP A CA 1
ATOM 585 C C . ASP A 1 77 ? 8.072 17.045 -4.374 1.00 91.19 77 ASP A C 1
ATOM 587 O O . ASP A 1 77 ? 9.230 17.188 -3.974 1.00 91.19 77 ASP A O 1
ATOM 591 N N . ALA A 1 78 ? 7.230 16.187 -3.789 1.00 91.06 78 ALA A N 1
ATOM 592 C CA . ALA A 1 78 ? 7.616 15.331 -2.674 1.00 91.06 78 ALA A CA 1
ATOM 593 C C . ALA A 1 78 ? 8.776 14.397 -3.052 1.00 91.06 78 ALA A C 1
ATOM 595 O O . ALA A 1 78 ? 9.704 14.236 -2.261 1.00 91.06 78 ALA A O 1
ATOM 596 N N . ILE A 1 79 ? 8.768 13.826 -4.261 1.00 92.69 79 ILE A N 1
ATOM 597 C CA . ILE A 1 79 ? 9.852 12.955 -4.738 1.00 92.69 79 ILE A CA 1
ATOM 598 C C . ILE A 1 79 ? 11.150 13.742 -4.926 1.00 92.69 79 ILE A C 1
ATOM 600 O O . ILE A 1 79 ? 12.198 13.314 -4.448 1.00 92.69 79 ILE A O 1
ATOM 604 N N . ARG A 1 80 ? 11.094 14.908 -5.582 1.00 92.50 80 ARG A N 1
ATOM 605 C CA . ARG A 1 80 ? 12.280 15.747 -5.818 1.00 92.50 80 ARG A CA 1
ATOM 606 C C . ARG A 1 80 ? 12.910 16.236 -4.517 1.00 92.50 80 ARG A C 1
ATOM 608 O O . ARG A 1 80 ? 14.129 16.229 -4.403 1.00 92.50 80 ARG A O 1
ATOM 615 N N . ASN A 1 81 ? 12.096 16.624 -3.537 1.00 91.50 81 ASN A N 1
ATOM 616 C CA . ASN A 1 81 ? 12.587 17.141 -2.259 1.00 91.50 81 ASN A CA 1
ATOM 617 C C . ASN A 1 81 ? 13.133 16.042 -1.332 1.00 91.50 81 ASN A C 1
ATOM 619 O O . ASN A 1 81 ? 13.927 16.342 -0.445 1.00 91.50 81 ASN A O 1
ATOM 623 N N . ASN A 1 82 ? 12.731 14.782 -1.533 1.00 91.38 82 ASN A N 1
ATOM 624 C CA . ASN A 1 82 ? 13.089 13.651 -0.669 1.00 91.38 82 ASN A CA 1
ATOM 625 C C . ASN A 1 82 ? 13.872 12.551 -1.403 1.00 91.38 82 ASN A C 1
ATOM 627 O O . ASN A 1 82 ? 13.871 11.402 -0.966 1.00 91.38 82 ASN A O 1
ATOM 631 N N . PHE A 1 83 ? 14.530 12.867 -2.524 1.00 91.88 83 PHE A N 1
ATOM 632 C CA . PHE A 1 83 ? 15.130 11.850 -3.395 1.00 91.88 83 PHE A CA 1
ATOM 633 C C . PHE A 1 83 ? 16.187 10.986 -2.688 1.00 91.88 83 PHE A C 1
ATOM 635 O O . PHE A 1 83 ? 16.236 9.787 -2.933 1.00 91.88 83 PHE A O 1
ATOM 642 N N . VAL A 1 84 ? 16.990 11.566 -1.786 1.00 91.19 84 VAL A N 1
ATOM 643 C CA . VAL A 1 84 ? 18.000 10.828 -1.002 1.00 91.19 84 VAL A CA 1
ATOM 644 C C . VAL A 1 84 ? 17.335 9.761 -0.131 1.00 91.19 84 VAL A C 1
ATOM 646 O O . VAL A 1 84 ? 17.694 8.591 -0.215 1.00 91.19 84 VAL A O 1
ATOM 649 N N . LEU A 1 85 ? 16.306 10.154 0.623 1.00 91.00 85 LEU A N 1
ATOM 650 C CA . LEU A 1 85 ? 15.524 9.256 1.470 1.00 91.00 85 LEU A CA 1
ATOM 651 C C . LEU A 1 85 ? 14.805 8.174 0.648 1.00 91.00 85 LEU A C 1
ATOM 653 O O . LEU A 1 85 ? 14.684 7.041 1.097 1.00 91.00 85 LEU A O 1
ATOM 657 N N . ILE A 1 86 ? 14.334 8.495 -0.562 1.00 93.62 86 ILE A N 1
ATOM 658 C CA . ILE A 1 86 ? 13.724 7.497 -1.453 1.00 93.62 86 ILE A CA 1
ATOM 659 C C . ILE A 1 86 ? 14.736 6.423 -1.846 1.00 93.62 86 ILE A C 1
ATOM 661 O O . ILE A 1 86 ? 14.377 5.252 -1.805 1.00 93.62 86 ILE A O 1
ATOM 665 N N . TYR A 1 87 ? 15.965 6.791 -2.217 1.00 93.31 87 TYR A N 1
ATOM 666 C CA . TYR A 1 87 ? 16.990 5.805 -2.570 1.00 93.31 87 TYR A CA 1
ATOM 667 C C . TYR A 1 87 ? 17.340 4.899 -1.388 1.00 93.31 87 TYR A C 1
ATOM 669 O O . TYR A 1 87 ? 17.348 3.686 -1.550 1.00 93.31 87 TYR A O 1
ATOM 677 N N . GLU A 1 88 ? 17.520 5.473 -0.197 1.00 91.38 88 GLU A N 1
ATOM 678 C CA . GLU A 1 88 ? 17.771 4.695 1.023 1.00 91.38 88 GLU A CA 1
ATOM 679 C C . GLU A 1 88 ? 16.614 3.731 1.334 1.00 91.38 88 GLU A C 1
ATOM 681 O O . GLU A 1 88 ? 16.830 2.554 1.607 1.00 91.38 88 GLU A O 1
ATOM 686 N N . LEU A 1 89 ? 15.366 4.200 1.227 1.00 93.31 89 LEU A N 1
ATOM 687 C CA . LEU A 1 89 ? 14.193 3.350 1.429 1.00 93.31 89 LEU A CA 1
ATOM 688 C C . LEU A 1 89 ? 14.082 2.253 0.368 1.00 93.31 89 LEU A C 1
ATOM 690 O O . LEU A 1 89 ? 13.711 1.137 0.711 1.00 93.31 89 LEU A O 1
ATOM 694 N N . LEU A 1 90 ? 14.357 2.552 -0.905 1.00 94.19 90 LEU A N 1
ATOM 695 C CA . LEU A 1 90 ? 14.276 1.570 -1.989 1.00 94.19 90 LEU A CA 1
ATOM 696 C C . LEU A 1 90 ? 15.267 0.420 -1.791 1.00 94.19 90 LEU A C 1
ATOM 698 O O . LEU A 1 90 ? 14.866 -0.728 -1.985 1.00 94.19 90 LEU A O 1
ATOM 702 N N . ASP A 1 91 ? 16.494 0.724 -1.362 1.00 91.50 91 ASP A N 1
ATOM 703 C CA . ASP A 1 91 ? 17.526 -0.281 -1.085 1.00 91.50 91 ASP A CA 1
ATOM 704 C C . ASP A 1 91 ? 17.136 -1.200 0.089 1.00 91.50 91 ASP A C 1
ATOM 706 O O . ASP A 1 91 ? 17.444 -2.388 0.079 1.00 91.50 91 ASP A O 1
ATOM 710 N N . GLU A 1 92 ? 16.395 -0.687 1.073 1.00 91.06 92 GLU A N 1
ATOM 711 C CA . GLU A 1 92 ? 15.963 -1.465 2.242 1.00 91.06 92 GLU A CA 1
ATOM 712 C C . GLU A 1 92 ? 14.688 -2.290 1.999 1.00 91.06 92 GLU A C 1
ATOM 714 O O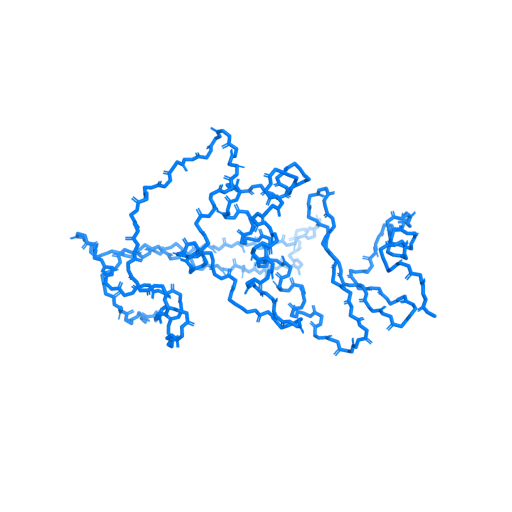 . GLU A 1 92 ? 14.530 -3.389 2.537 1.00 91.06 92 GLU A O 1
ATOM 719 N N . ILE A 1 93 ? 13.744 -1.788 1.194 1.00 94.50 93 ILE A N 1
ATOM 720 C CA . ILE A 1 93 ? 12.441 -2.451 1.001 1.00 94.50 93 ILE A CA 1
ATOM 721 C C . ILE A 1 93 ? 12.420 -3.485 -0.124 1.00 94.50 93 ILE A C 1
ATOM 723 O O . ILE A 1 93 ? 11.436 -4.225 -0.245 1.00 94.50 93 ILE A O 1
ATOM 727 N N . MET A 1 94 ? 13.446 -3.533 -0.972 1.00 93.44 94 MET A N 1
ATOM 728 C CA . MET A 1 94 ? 13.529 -4.471 -2.086 1.00 93.44 94 MET A CA 1
ATOM 729 C C . MET A 1 94 ? 14.970 -4.915 -2.322 1.00 93.44 94 MET A C 1
ATOM 731 O O . MET A 1 94 ? 15.808 -4.120 -2.721 1.00 93.44 94 MET A O 1
ATOM 735 N N . ASP A 1 95 ? 15.210 -6.221 -2.211 1.00 93.25 95 ASP A N 1
ATOM 736 C CA . ASP A 1 95 ? 16.501 -6.827 -2.542 1.00 93.25 95 ASP A CA 1
ATOM 737 C C . ASP A 1 95 ? 16.333 -7.800 -3.713 1.00 93.25 95 ASP A C 1
ATOM 739 O O . ASP A 1 95 ? 15.501 -8.709 -3.672 1.00 93.25 95 ASP A O 1
ATOM 743 N N . PHE A 1 96 ? 17.074 -7.571 -4.800 1.00 91.19 96 PHE A N 1
ATOM 744 C CA . PHE A 1 96 ? 17.044 -8.376 -6.029 1.00 91.19 96 PHE A CA 1
ATOM 745 C C . PHE A 1 96 ? 15.625 -8.663 -6.582 1.00 91.19 96 PHE A C 1
ATOM 747 O O . PHE A 1 96 ? 15.344 -9.719 -7.149 1.00 91.19 96 PHE A O 1
ATOM 754 N N . GLY A 1 97 ? 14.695 -7.715 -6.423 1.00 89.94 97 GLY A N 1
ATOM 755 C CA . GLY A 1 97 ? 13.301 -7.861 -6.863 1.00 89.94 97 GLY A CA 1
ATOM 756 C C . GLY A 1 97 ? 12.390 -8.623 -5.894 1.00 89.94 97 GLY A C 1
ATOM 757 O O . GLY A 1 97 ? 11.212 -8.812 -6.201 1.00 89.94 97 GLY A O 1
ATOM 758 N N . TYR A 1 98 ? 12.893 -9.019 -4.724 1.00 90.81 98 TYR A N 1
ATOM 759 C CA . TYR A 1 98 ? 12.109 -9.573 -3.625 1.00 90.81 98 TYR A CA 1
ATOM 760 C C . TYR A 1 98 ? 11.750 -8.466 -2.624 1.00 90.81 98 TYR A C 1
ATOM 762 O O . TYR A 1 98 ? 12.652 -7.902 -1.994 1.00 90.81 98 TYR A O 1
ATOM 770 N N . PRO A 1 99 ? 10.452 -8.146 -2.452 1.00 93.25 99 PRO A N 1
ATOM 771 C CA . PRO A 1 99 ? 10.001 -7.248 -1.397 1.00 93.25 99 PRO A CA 1
ATOM 772 C C . PRO A 1 99 ? 10.429 -7.740 -0.012 1.00 93.25 99 PRO A C 1
ATOM 774 O O . PRO A 1 99 ? 10.216 -8.906 0.322 1.00 93.25 99 PRO A O 1
ATOM 777 N N . GLN A 1 100 ? 10.995 -6.836 0.779 1.00 91.56 100 GLN A N 1
ATOM 778 C CA . GLN A 1 100 ? 11.421 -7.068 2.156 1.00 91.56 100 GLN A CA 1
ATOM 779 C C . GLN A 1 100 ? 10.369 -6.509 3.128 1.00 91.56 100 GLN A C 1
ATOM 781 O O . GLN A 1 100 ? 9.163 -6.703 2.947 1.00 91.56 100 GLN A O 1
ATOM 786 N N . ASN A 1 101 ? 10.802 -5.818 4.182 1.00 86.81 101 ASN A N 1
ATOM 787 C CA . ASN A 1 101 ? 9.918 -5.234 5.175 1.00 86.81 101 ASN A CA 1
ATOM 788 C C . ASN A 1 101 ? 9.526 -3.804 4.786 1.00 86.81 101 ASN A C 1
ATOM 790 O O . ASN A 1 101 ? 10.371 -2.920 4.740 1.00 86.81 101 ASN A O 1
ATOM 794 N N . LEU A 1 102 ? 8.235 -3.571 4.540 1.00 91.56 102 LEU A N 1
ATOM 795 C CA . LEU A 1 102 ? 7.700 -2.254 4.173 1.00 91.56 102 LEU A CA 1
ATOM 796 C C . LEU A 1 102 ? 7.032 -1.530 5.353 1.00 91.56 102 LEU A C 1
ATOM 798 O O . LEU A 1 102 ? 6.367 -0.515 5.154 1.00 91.56 102 LEU A O 1
ATOM 802 N N . SER A 1 103 ? 7.171 -2.039 6.582 1.00 86.88 103 SER A N 1
ATOM 803 C CA . SER A 1 103 ? 6.531 -1.445 7.757 1.00 86.88 103 SER A CA 1
ATOM 804 C C . SER A 1 103 ? 7.182 -0.107 8.129 1.00 86.88 103 SER A C 1
ATOM 806 O O . SER A 1 103 ? 8.344 -0.088 8.557 1.00 86.88 103 SER A O 1
ATOM 808 N N . PRO A 1 104 ? 6.445 1.019 8.072 1.00 85.62 104 PRO A N 1
ATOM 809 C CA . PRO A 1 104 ? 6.997 2.320 8.434 1.00 85.62 104 PRO A CA 1
ATOM 810 C C . PRO A 1 104 ? 7.440 2.401 9.893 1.00 85.62 104 PRO A C 1
ATOM 812 O O . PRO A 1 104 ? 8.361 3.140 10.219 1.00 85.62 104 PRO A O 1
ATOM 815 N N . GLU A 1 105 ? 6.775 1.664 10.784 1.00 79.56 105 GLU A N 1
ATOM 816 C CA . GLU A 1 105 ? 7.089 1.669 12.216 1.00 79.56 105 GLU A CA 1
ATOM 817 C C . GLU A 1 105 ? 8.460 1.065 12.512 1.00 79.56 105 GLU A C 1
ATOM 819 O O . GLU A 1 105 ? 9.100 1.466 13.481 1.00 79.56 105 GLU A O 1
ATOM 824 N N . ILE A 1 106 ? 8.898 0.123 11.675 1.00 80.25 106 ILE A N 1
ATOM 825 C CA . ILE A 1 106 ? 10.179 -0.568 11.811 1.00 80.25 106 ILE A CA 1
ATOM 826 C C . ILE A 1 106 ? 11.268 0.222 11.094 1.00 80.25 106 ILE A C 1
ATOM 828 O O . ILE A 1 106 ? 12.295 0.525 11.692 1.00 80.25 106 ILE A O 1
ATOM 832 N N . LEU A 1 107 ? 11.019 0.618 9.842 1.00 83.38 107 LEU A N 1
ATOM 833 C CA . LEU A 1 107 ? 11.991 1.352 9.027 1.00 83.38 107 LEU A CA 1
ATOM 834 C C . LEU A 1 107 ? 12.393 2.682 9.678 1.00 83.38 107 LEU A C 1
ATOM 836 O O . LEU A 1 107 ? 13.567 3.043 9.676 1.00 83.38 107 LEU A O 1
ATOM 840 N N . LYS A 1 108 ? 11.454 3.376 10.339 1.00 82.19 108 LYS A N 1
ATOM 841 C CA . LYS A 1 108 ? 11.734 4.631 11.062 1.00 82.19 108 LYS A CA 1
ATOM 842 C C . LYS A 1 108 ? 12.652 4.468 12.277 1.00 82.19 108 LYS A C 1
ATOM 844 O O . LYS A 1 108 ? 13.082 5.472 12.835 1.00 82.19 108 LYS A O 1
ATOM 849 N N . LEU A 1 109 ? 12.943 3.242 12.719 1.00 74.88 109 LEU A N 1
ATOM 850 C CA . LEU A 1 109 ? 13.855 3.004 13.843 1.00 74.88 109 LEU A CA 1
ATOM 851 C C . LEU A 1 109 ? 15.323 3.166 13.451 1.00 74.88 109 LEU A C 1
ATOM 853 O O . LEU A 1 109 ? 16.136 3.479 14.317 1.00 74.88 109 LEU A O 1
ATOM 857 N N . TYR A 1 110 ? 15.661 2.923 12.184 1.00 75.56 110 TYR A N 1
ATOM 858 C CA . TYR A 1 110 ? 17.045 2.946 11.708 1.00 75.56 110 TYR A CA 1
ATOM 859 C C . TYR A 1 110 ? 17.259 3.852 10.491 1.00 75.56 110 TYR A C 1
ATOM 861 O O . TYR A 1 110 ? 18.351 4.394 10.350 1.00 75.56 110 TYR A O 1
ATOM 869 N N . ILE A 1 111 ? 16.220 4.126 9.699 1.00 78.38 111 ILE A N 1
ATOM 870 C CA . ILE A 1 111 ? 16.220 5.182 8.678 1.00 78.38 111 ILE A CA 1
ATOM 871 C C . ILE A 1 111 ? 15.687 6.457 9.335 1.00 78.38 111 ILE A C 1
ATOM 873 O O . ILE A 1 111 ? 14.478 6.704 9.383 1.00 78.38 111 ILE A O 1
ATOM 877 N N . THR A 1 112 ? 16.603 7.238 9.908 1.00 68.12 112 THR A N 1
ATOM 878 C CA . THR A 1 112 ? 16.295 8.426 10.727 1.00 68.12 112 THR A CA 1
ATOM 879 C C . THR A 1 112 ? 16.170 9.714 9.920 1.00 68.12 112 THR A C 1
ATOM 881 O O . THR A 1 112 ? 15.839 10.756 10.486 1.00 68.12 112 THR A O 1
ATOM 884 N N . GLN A 1 113 ? 16.410 9.667 8.606 1.00 67.62 113 GLN A N 1
ATOM 885 C CA . GLN A 1 113 ? 16.194 10.815 7.736 1.00 67.62 113 GLN A CA 1
ATOM 886 C C . GLN A 1 113 ? 14.710 11.213 7.767 1.00 67.62 113 GLN A C 1
ATOM 888 O O . GLN A 1 113 ? 13.835 10.525 7.235 1.00 67.62 113 GLN A O 1
ATOM 893 N N . GLU A 1 114 ? 14.409 12.344 8.405 1.00 64.88 114 GLU A N 1
ATOM 894 C CA . GLU A 1 114 ? 13.084 12.940 8.329 1.00 64.88 114 GLU A CA 1
ATOM 895 C C . GLU A 1 114 ? 12.931 13.625 6.968 1.00 64.88 114 GLU A C 1
ATOM 897 O O . GLU A 1 114 ? 13.671 14.552 6.639 1.00 64.88 114 GLU A O 1
ATOM 902 N N . GLY A 1 115 ? 11.962 13.174 6.168 1.00 59.84 115 GLY A N 1
ATOM 903 C CA . GLY A 1 115 ? 11.642 13.840 4.910 1.00 59.84 115 GLY A CA 1
ATOM 904 C C . GLY A 1 115 ? 11.230 15.300 5.128 1.00 59.84 115 GLY A C 1
ATOM 905 O O . GLY A 1 115 ? 10.695 15.659 6.180 1.00 59.84 115 GLY A O 1
ATOM 906 N N . VAL A 1 116 ? 11.430 16.146 4.118 1.00 64.12 116 VAL A N 1
ATOM 907 C CA . VAL A 1 116 ? 10.906 17.515 4.082 1.00 64.12 116 VAL A CA 1
ATOM 908 C C . VAL A 1 116 ? 9.381 17.429 4.073 1.00 64.12 116 VAL A C 1
ATOM 910 O O . VAL A 1 116 ? 8.756 17.174 3.041 1.00 64.12 116 VAL A O 1
ATOM 913 N N . ARG A 1 117 ? 8.777 17.585 5.253 1.00 58.97 117 ARG A N 1
ATOM 914 C CA . ARG A 1 117 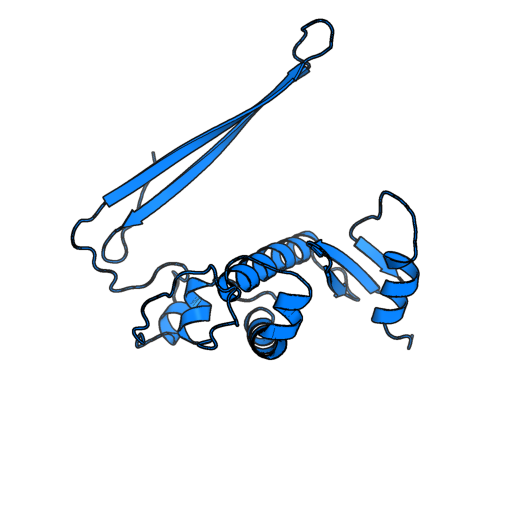? 7.323 17.541 5.425 1.00 58.97 117 ARG A CA 1
ATOM 915 C C . ARG A 1 117 ? 6.703 18.851 4.967 1.00 58.97 117 ARG A C 1
ATOM 917 O O . ARG A 1 117 ? 7.294 19.921 5.109 1.00 58.97 117 ARG A O 1
ATOM 924 N N . SER A 1 118 ? 5.473 18.772 4.470 1.00 52.72 118 SER A N 1
ATOM 925 C CA . SER A 1 118 ? 4.679 19.973 4.216 1.00 52.72 118 SER A CA 1
ATOM 926 C C . SER A 1 118 ? 4.533 20.802 5.510 1.00 52.72 118 SER A C 1
ATOM 928 O O . SER A 1 118 ? 4.457 20.223 6.601 1.00 52.72 118 SER A O 1
ATOM 930 N N . PRO A 1 119 ? 4.448 22.146 5.425 1.00 46.97 119 PRO A N 1
ATOM 931 C CA . PRO A 1 119 ? 4.371 23.021 6.602 1.00 46.97 119 PRO A CA 1
ATOM 932 C C . PRO A 1 119 ? 3.148 22.778 7.509 1.00 46.97 119 PRO A C 1
ATOM 934 O O . PRO A 1 119 ? 3.052 23.373 8.578 1.00 46.97 119 PRO A O 1
ATOM 937 N N . PHE A 1 120 ? 2.225 21.902 7.102 1.00 47.78 120 PHE A N 1
ATOM 938 C CA . PHE A 1 120 ? 1.018 21.523 7.836 1.00 47.78 120 PHE A CA 1
ATOM 939 C C . PHE A 1 120 ? 1.136 20.215 8.643 1.00 47.78 120 PHE A C 1
ATOM 941 O O . PHE A 1 120 ? 0.178 19.833 9.315 1.00 47.78 120 PHE A O 1
ATOM 948 N N . SER A 1 121 ? 2.273 19.509 8.606 1.00 46.41 121 SER A N 1
ATOM 949 C CA . SER A 1 121 ? 2.449 18.253 9.351 1.00 46.41 121 SER A CA 1
ATOM 950 C C . SER A 1 121 ? 2.974 18.495 10.771 1.00 46.41 121 SER A C 1
ATOM 952 O O . SER A 1 121 ? 4.004 19.137 10.967 1.00 46.41 121 SER A O 1
ATOM 954 N N . SER A 1 122 ? 2.317 17.912 11.778 1.00 44.12 122 SER A N 1
ATOM 955 C CA . SER A 1 122 ? 2.765 17.943 13.176 1.00 44.12 122 SER A CA 1
ATOM 956 C C . SER A 1 122 ? 4.066 17.148 13.396 1.00 44.12 122 SER A C 1
ATOM 958 O O . SER A 1 122 ? 4.317 16.125 12.748 1.00 44.12 122 SER A O 1
ATOM 960 N N . LYS A 1 123 ? 4.911 17.641 14.315 1.00 40.62 123 LYS A N 1
ATOM 961 C CA . LYS A 1 123 ? 6.187 17.025 14.727 1.00 40.62 123 LYS A CA 1
ATOM 962 C C . LYS A 1 123 ? 5.949 15.784 15.607 1.00 40.62 123 LYS A C 1
ATOM 964 O O . LYS A 1 123 ? 5.173 15.892 16.557 1.00 40.62 123 LYS A O 1
ATOM 969 N N . PRO A 1 124 ? 6.629 14.646 15.387 1.00 47.41 124 PRO A N 1
ATOM 970 C CA . PRO A 1 124 ? 6.745 13.585 16.370 1.00 47.41 124 PRO A CA 1
ATOM 971 C C . PRO A 1 124 ? 7.888 13.926 17.334 1.00 47.41 124 PRO A C 1
ATOM 973 O O . PRO A 1 124 ? 8.838 14.624 16.998 1.00 47.41 124 PRO A O 1
ATOM 976 N N . THR A 1 125 ? 7.767 13.460 18.568 1.00 41.22 125 THR A N 1
ATOM 977 C CA . THR A 1 125 ? 8.786 13.599 19.608 1.00 41.22 125 THR A CA 1
ATOM 978 C C . THR A 1 125 ? 9.836 12.500 19.463 1.00 41.22 125 THR A C 1
ATOM 980 O O . THR A 1 125 ? 9.517 11.332 19.696 1.00 41.22 125 THR A O 1
ATOM 983 N N . ASP A 1 126 ? 11.071 12.870 19.132 1.00 44.03 126 ASP A N 1
ATOM 984 C CA . ASP A 1 126 ? 12.207 11.952 19.043 1.00 44.03 126 ASP A CA 1
ATOM 985 C C . ASP A 1 126 ? 12.640 11.451 20.424 1.00 44.03 126 ASP A C 1
ATOM 987 O O . ASP A 1 126 ? 13.055 12.216 21.298 1.00 44.03 126 ASP A O 1
ATOM 991 N N . LYS A 1 127 ? 12.588 10.132 20.615 1.00 45.59 127 LYS A N 1
ATOM 992 C CA . LYS A 1 127 ? 13.451 9.440 21.573 1.00 45.59 127 LYS A CA 1
ATOM 993 C C . LYS A 1 127 ? 14.136 8.291 20.832 1.00 45.59 127 LYS A C 1
ATOM 995 O O . LYS A 1 127 ? 13.420 7.456 20.277 1.00 45.59 127 LYS A O 1
ATOM 1000 N N . PRO A 1 128 ? 15.477 8.220 20.828 1.00 43.72 128 PRO A N 1
ATOM 1001 C CA . PRO A 1 128 ? 16.190 7.113 20.206 1.00 43.72 128 PRO A CA 1
ATOM 1002 C C . PRO A 1 128 ? 15.906 5.826 20.986 1.00 43.72 128 PRO A C 1
ATOM 1004 O O . PRO A 1 128 ? 15.918 5.824 22.220 1.00 43.72 128 PRO A O 1
ATOM 1007 N N . VAL A 1 129 ? 15.618 4.739 20.269 1.00 52.28 129 VAL A N 1
ATOM 1008 C CA . VAL A 1 129 ? 15.289 3.441 20.869 1.00 52.28 129 VAL A CA 1
ATOM 1009 C C . VAL A 1 129 ? 16.485 2.499 20.697 1.00 52.28 129 VAL A C 1
ATOM 1011 O O . VAL A 1 129 ? 16.916 2.286 19.563 1.00 52.28 129 VAL A O 1
ATOM 1014 N N . PRO A 1 130 ? 17.033 1.913 21.775 1.00 45.38 130 PRO A N 1
ATOM 1015 C CA . PRO A 1 130 ? 18.018 0.843 21.661 1.00 45.38 130 PRO A CA 1
ATOM 1016 C C . PRO A 1 130 ? 17.335 -0.429 21.123 1.00 45.38 130 PRO A C 1
ATOM 1018 O O . PRO A 1 130 ? 16.227 -0.743 21.553 1.00 45.38 130 PRO A O 1
ATOM 1021 N N . ASN A 1 131 ? 18.016 -1.179 20.247 1.00 53.47 131 ASN A N 1
ATOM 1022 C CA . ASN A 1 131 ? 17.657 -2.525 19.743 1.00 53.47 131 ASN A CA 1
ATOM 1023 C C . ASN A 1 131 ? 16.718 -2.625 18.517 1.00 53.47 131 ASN A C 1
ATOM 1025 O O . ASN A 1 131 ? 15.836 -3.483 18.480 1.00 53.47 131 ASN A O 1
ATOM 1029 N N . ALA A 1 132 ? 16.950 -1.833 17.465 1.00 54.47 132 ALA A N 1
ATOM 1030 C CA . ALA A 1 132 ? 16.254 -1.997 16.178 1.00 54.47 132 ALA A CA 1
ATOM 1031 C C . ALA A 1 132 ? 16.447 -3.398 15.540 1.00 54.47 132 ALA A C 1
ATOM 1033 O O . ALA A 1 132 ? 15.532 -3.931 14.921 1.00 54.47 132 ALA A O 1
ATOM 1034 N N . THR A 1 133 ? 17.599 -4.047 15.750 1.00 55.22 133 THR A N 1
ATOM 1035 C CA . THR A 1 133 ? 17.963 -5.337 15.125 1.00 55.22 133 THR A CA 1
ATOM 1036 C C . THR A 1 133 ? 17.104 -6.532 15.565 1.00 55.22 133 THR A C 1
ATOM 1038 O O . THR A 1 133 ? 16.855 -7.438 14.767 1.00 55.22 133 THR A O 1
ATOM 1041 N N . LEU A 1 134 ? 16.598 -6.537 16.804 1.00 57.25 134 LEU A N 1
ATOM 1042 C CA . LEU A 1 134 ? 15.736 -7.616 17.313 1.00 57.25 134 LEU A CA 1
ATOM 1043 C C . LEU A 1 134 ? 14.302 -7.524 16.765 1.00 57.25 134 LEU A C 1
ATOM 1045 O O . LEU A 1 134 ? 13.648 -8.547 16.583 1.00 57.25 134 LEU A O 1
ATOM 1049 N N . GLN A 1 135 ? 13.828 -6.318 16.439 1.00 59.19 135 GLN A N 1
ATOM 1050 C CA . GLN A 1 135 ? 12.483 -6.104 15.885 1.00 59.19 135 GLN A CA 1
ATOM 1051 C C . GLN A 1 135 ? 12.383 -6.481 14.401 1.00 59.19 135 GLN A C 1
ATOM 1053 O O . GLN A 1 135 ? 11.292 -6.759 13.912 1.00 59.19 135 GLN A O 1
ATOM 1058 N N . VAL A 1 136 ? 13.518 -6.539 13.697 1.00 59.06 136 VAL A N 1
ATOM 1059 C CA . VAL A 1 136 ? 13.588 -6.935 12.281 1.00 59.06 136 VAL A CA 1
ATOM 1060 C C . VAL A 1 136 ? 13.628 -8.461 12.111 1.00 59.06 136 VAL A C 1
ATOM 1062 O O . VAL A 1 136 ? 13.099 -8.978 11.133 1.00 59.06 136 VAL A O 1
ATOM 1065 N N . THR A 1 137 ? 14.217 -9.193 13.065 1.00 61.72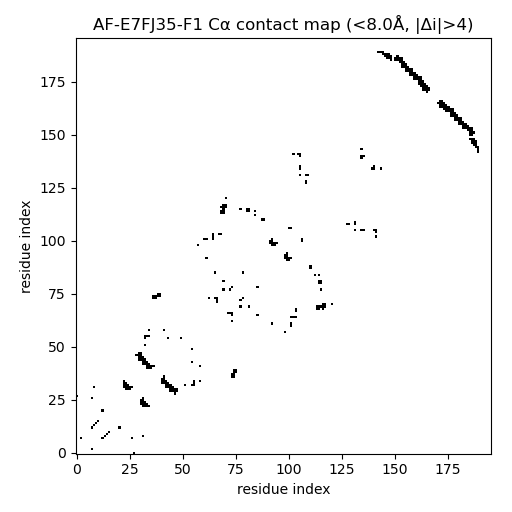 137 THR A N 1
ATOM 1066 C CA . THR A 1 137 ? 14.444 -10.653 12.970 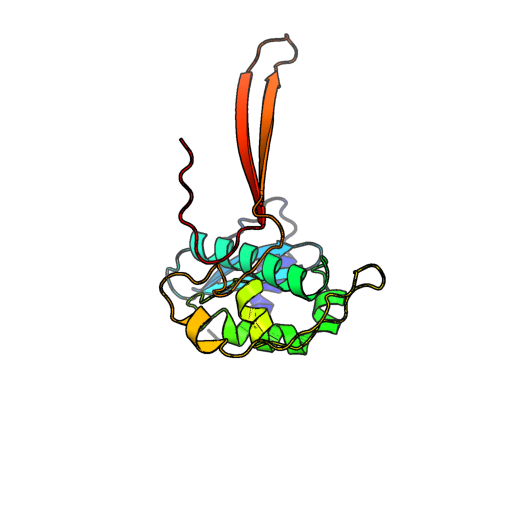1.00 61.72 137 THR A CA 1
ATOM 1067 C C . THR A 1 137 ? 13.523 -11.502 13.856 1.00 61.72 137 THR A C 1
ATOM 1069 O O . THR A 1 137 ? 13.501 -12.726 13.727 1.00 61.72 137 THR A O 1
ATOM 1072 N N . GLY A 1 138 ? 12.755 -10.879 14.756 1.00 64.44 138 GLY A N 1
ATOM 1073 C CA . GLY A 1 138 ? 11.808 -11.567 15.635 1.00 64.44 138 GLY A CA 1
ATOM 1074 C C . GLY A 1 138 ? 10.551 -12.076 14.918 1.00 64.44 138 GLY A C 1
ATOM 1075 O O . GLY A 1 138 ? 10.144 -11.558 13.882 1.00 64.44 138 GLY A O 1
ATOM 1076 N N . ALA A 1 139 ? 9.873 -13.066 15.513 1.00 66.06 139 ALA A N 1
ATOM 1077 C CA . ALA A 1 139 ? 8.631 -13.641 14.976 1.00 66.06 139 ALA A CA 1
ATOM 1078 C C . ALA A 1 139 ? 7.458 -12.636 14.889 1.00 66.06 139 ALA A C 1
ATOM 1080 O O . ALA A 1 139 ? 6.491 -12.872 14.166 1.00 66.06 139 ALA A O 1
ATOM 1081 N N . VAL A 1 140 ? 7.538 -11.515 15.619 1.00 73.69 140 VAL A N 1
ATOM 1082 C CA . VAL A 1 140 ? 6.534 -10.443 15.632 1.00 73.69 140 VAL A CA 1
ATOM 1083 C C . VAL A 1 140 ? 7.186 -9.131 15.197 1.00 73.69 140 VAL A C 1
ATOM 1085 O O . VAL A 1 140 ? 7.745 -8.409 16.014 1.00 73.69 140 VAL A O 1
ATOM 1088 N N . GLY A 1 141 ? 7.097 -8.810 13.904 1.00 71.88 141 GLY A N 1
ATOM 1089 C CA . GLY A 1 141 ? 7.681 -7.577 13.357 1.00 71.88 141 GLY A CA 1
ATOM 1090 C C . GLY A 1 141 ? 6.823 -6.324 13.566 1.00 71.88 141 GLY A C 1
ATOM 1091 O O . GLY A 1 141 ? 7.332 -5.215 13.618 1.00 71.88 141 GLY A O 1
ATOM 1092 N N . TRP A 1 142 ? 5.506 -6.462 13.717 1.00 76.69 142 TRP A N 1
ATOM 1093 C CA . TRP A 1 142 ? 4.570 -5.327 13.698 1.00 76.69 142 TRP A CA 1
ATOM 1094 C C . TRP A 1 142 ? 4.339 -4.658 15.064 1.00 76.69 142 TRP A C 1
ATOM 1096 O O . TRP A 1 142 ? 3.598 -3.682 15.141 1.00 76.69 142 TRP A O 1
ATOM 1106 N N . ARG A 1 143 ? 4.922 -5.169 16.159 1.00 81.75 143 ARG A N 1
ATOM 1107 C CA . ARG A 1 143 ? 4.729 -4.615 17.507 1.00 81.75 143 ARG A CA 1
ATOM 1108 C C . ARG A 1 143 ? 6.023 -4.602 18.299 1.00 81.75 143 ARG A C 1
ATOM 1110 O O . ARG A 1 143 ? 6.721 -5.602 18.398 1.00 81.75 143 ARG A O 1
ATOM 1117 N N . ARG A 1 144 ? 6.286 -3.462 18.934 1.00 77.50 144 ARG A N 1
ATOM 1118 C CA . ARG A 1 144 ? 7.469 -3.254 19.767 1.00 77.50 144 ARG A CA 1
ATOM 1119 C C . ARG A 1 144 ? 7.288 -3.836 21.167 1.00 77.50 144 ARG A C 1
ATOM 1121 O O . ARG A 1 144 ? 6.255 -3.625 21.806 1.00 77.50 144 ARG A O 1
ATOM 1128 N N . GLU A 1 145 ? 8.330 -4.492 21.661 1.00 81.38 145 GLU A N 1
ATOM 1129 C CA . GLU A 1 145 ? 8.433 -4.888 23.065 1.00 81.38 145 GLU A CA 1
ATOM 1130 C C . GLU A 1 145 ? 8.584 -3.666 23.985 1.00 81.38 145 GLU A C 1
ATOM 1132 O O . GLU A 1 145 ? 8.999 -2.585 23.564 1.00 81.38 145 GLU A O 1
ATOM 1137 N N . GLY A 1 146 ? 8.228 -3.828 25.262 1.00 83.50 146 GLY A N 1
ATOM 1138 C CA . GLY A 1 146 ? 8.423 -2.787 26.277 1.00 83.50 146 GLY A CA 1
ATOM 1139 C C . GLY A 1 146 ? 7.483 -1.579 26.176 1.00 83.50 146 GLY A C 1
ATOM 1140 O O . GLY A 1 146 ? 7.697 -0.589 26.872 1.00 83.50 146 GLY A O 1
ATOM 1141 N N . LEU A 1 147 ? 6.430 -1.631 25.350 1.00 84.88 147 LEU A N 1
ATOM 1142 C CA . LEU A 1 147 ? 5.379 -0.609 25.357 1.00 84.88 147 LEU A CA 1
ATOM 1143 C C . LEU A 1 147 ? 4.700 -0.564 26.732 1.00 84.88 147 LEU A C 1
ATOM 1145 O O . LEU A 1 147 ? 4.264 -1.596 27.242 1.00 84.88 147 LEU A O 1
ATOM 1149 N N . VAL A 1 148 ? 4.585 0.629 27.319 1.00 90.81 148 VAL A N 1
ATOM 1150 C CA . VAL A 1 148 ? 3.900 0.856 28.600 1.00 90.81 148 VAL A CA 1
ATOM 1151 C C . VAL A 1 148 ? 2.938 2.026 28.449 1.00 90.81 148 VAL A C 1
ATOM 1153 O O . VAL A 1 148 ? 3.335 3.129 28.074 1.00 90.81 148 VAL A O 1
ATOM 1156 N N . TYR A 1 149 ? 1.673 1.791 28.779 1.00 91.81 149 TYR A N 1
ATOM 1157 C CA . TYR A 1 149 ? 0.624 2.803 28.813 1.00 91.81 149 TYR A CA 1
ATOM 1158 C C . TYR A 1 149 ? 0.118 2.973 30.244 1.00 91.81 149 TYR A C 1
ATOM 1160 O O . TYR A 1 149 ? 0.008 2.007 30.995 1.00 91.81 149 TYR A O 1
ATOM 1168 N N . LYS A 1 150 ? -0.223 4.211 30.629 1.00 94.56 150 LYS A N 1
ATOM 1169 C CA . LYS A 1 150 ? -0.783 4.506 31.964 1.00 94.56 150 LYS A CA 1
ATOM 1170 C C . LYS A 1 150 ? -2.100 3.771 32.215 1.00 94.56 150 LYS A C 1
ATOM 1172 O O . LYS A 1 150 ? -2.404 3.410 33.345 1.00 94.56 150 LYS A O 1
ATOM 1177 N N . LYS A 1 151 ? -2.882 3.591 31.153 1.00 95.12 151 LYS A N 1
ATOM 1178 C CA . LYS A 1 151 ? -4.150 2.878 31.147 1.00 95.12 151 LYS A CA 1
ATOM 1179 C C . LYS A 1 151 ? -4.177 2.004 29.905 1.00 95.12 151 LYS A C 1
ATOM 1181 O O . LYS A 1 151 ? -3.904 2.497 28.813 1.00 95.12 151 LYS A O 1
ATOM 1186 N N . ASN A 1 152 ? -4.479 0.726 30.097 1.00 95.56 152 ASN A N 1
ATOM 1187 C CA . ASN A 1 152 ? -4.642 -0.203 28.993 1.00 95.56 152 ASN A CA 1
ATOM 1188 C C . ASN A 1 152 ? -6.067 -0.074 28.448 1.00 95.56 152 ASN A C 1
ATOM 1190 O O . ASN A 1 152 ? -7.024 -0.352 29.168 1.00 95.56 152 ASN A O 1
ATOM 1194 N N . GLU A 1 153 ? -6.211 0.370 27.205 1.00 96.06 153 GLU A N 1
ATOM 1195 C CA . GLU A 1 153 ? -7.510 0.543 26.553 1.00 96.06 153 GLU A CA 1
ATOM 1196 C C . GLU A 1 153 ? -7.437 0.205 25.060 1.00 96.06 153 GLU A C 1
ATOM 1198 O O . GLU A 1 153 ? -6.405 0.378 24.405 1.00 96.06 153 GLU A O 1
ATOM 1203 N N . VAL A 1 154 ? -8.541 -0.320 24.531 1.00 94.88 154 VAL A N 1
ATOM 1204 C CA . VAL A 1 154 ? -8.701 -0.669 23.117 1.00 94.88 154 VAL A CA 1
ATOM 1205 C C . VAL A 1 154 ? -9.975 -0.012 22.623 1.00 94.88 154 VAL A C 1
ATOM 1207 O O . VAL A 1 154 ? -11.030 -0.167 23.233 1.00 94.88 154 VAL A O 1
ATOM 1210 N N . PHE A 1 155 ? -9.870 0.712 21.517 1.00 95.62 155 PHE A N 1
ATOM 1211 C CA . PHE A 1 155 ? -11.009 1.286 20.817 1.00 95.62 155 PHE A CA 1
ATOM 1212 C C . PHE A 1 155 ? -11.234 0.485 19.539 1.00 95.62 155 PHE A C 1
ATOM 1214 O O . PHE A 1 155 ? -10.283 0.252 18.788 1.00 95.62 155 PHE A O 1
ATOM 1221 N N . LEU A 1 156 ? -12.471 0.045 19.320 1.00 95.81 156 LEU A N 1
ATOM 1222 C CA . LEU A 1 156 ? -12.890 -0.664 18.117 1.00 95.81 156 LEU A CA 1
ATOM 1223 C C . LEU A 1 156 ? -14.001 0.122 17.431 1.00 95.81 156 LEU A C 1
ATOM 1225 O O . LEU A 1 156 ? -15.063 0.319 18.017 1.00 95.81 156 LEU A O 1
ATOM 1229 N N . ASP A 1 157 ? -13.765 0.491 16.179 1.00 96.38 157 ASP A N 1
ATOM 1230 C CA . ASP A 1 157 ? -14.766 1.088 15.305 1.00 96.38 157 ASP A CA 1
ATOM 1231 C C . ASP A 1 157 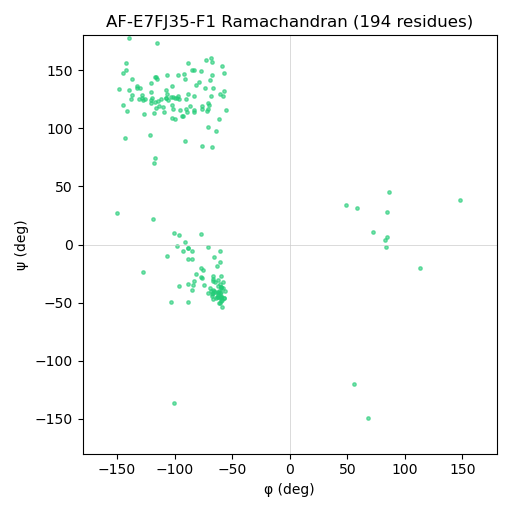? -15.132 0.076 14.215 1.00 96.38 157 ASP A C 1
ATOM 1233 O O . ASP A 1 157 ? -14.290 -0.331 13.408 1.00 96.38 157 ASP A O 1
ATOM 1237 N N . ILE A 1 158 ? -16.400 -0.333 14.180 1.00 96.00 158 ILE A N 1
ATOM 1238 C CA . ILE A 1 158 ? -16.948 -1.177 13.115 1.00 96.00 158 ILE A CA 1
ATOM 1239 C C . ILE A 1 158 ? -17.560 -0.246 12.074 1.00 96.00 158 ILE A C 1
ATOM 1241 O O . ILE A 1 158 ? -18.555 0.428 12.334 1.00 96.00 158 ILE A O 1
ATOM 1245 N N . VAL A 1 159 ? -16.935 -0.178 10.901 1.00 96.50 159 VAL A N 1
ATOM 1246 C CA . VAL A 1 159 ? -17.361 0.701 9.812 1.00 96.50 159 VAL A CA 1
ATOM 1247 C C . VAL A 1 159 ? -17.944 -0.146 8.697 1.00 96.50 159 VAL A C 1
ATOM 1249 O O . VAL A 1 159 ? -17.224 -0.897 8.039 1.00 96.50 159 VAL A O 1
ATOM 1252 N N . GLU A 1 160 ? -19.238 0.017 8.462 1.00 97.50 160 GLU A N 1
ATOM 1253 C CA . GLU A 1 160 ? -19.967 -0.662 7.397 1.00 97.50 160 GLU A CA 1
ATOM 1254 C C . GLU A 1 160 ? -20.320 0.320 6.282 1.00 97.50 160 GLU A C 1
ATOM 1256 O O . GLU A 1 160 ? -20.807 1.425 6.522 1.00 97.50 160 GLU A O 1
ATOM 1261 N N . SER A 1 161 ? -20.060 -0.086 5.043 1.00 96.56 161 SER A N 1
ATOM 1262 C CA . SER A 1 161 ? -20.438 0.658 3.848 1.00 96.56 161 SER A CA 1
ATOM 1263 C C . SER A 1 161 ? -21.434 -0.164 3.046 1.00 96.56 161 SER A C 1
ATOM 1265 O O . SER A 1 161 ? -21.123 -1.272 2.605 1.00 96.56 161 SER A O 1
ATOM 1267 N N . VAL A 1 162 ? -22.643 0.372 2.889 1.00 96.44 162 VAL A N 1
ATOM 1268 C CA . VAL A 1 162 ? -23.720 -0.272 2.134 1.00 96.44 162 VAL A CA 1
ATOM 1269 C C . VAL A 1 162 ? -23.621 0.148 0.671 1.00 96.44 162 VAL A C 1
ATOM 1271 O O . VAL A 1 162 ? -23.834 1.312 0.331 1.00 96.44 162 VAL A O 1
ATOM 1274 N N . ASN A 1 163 ? -23.324 -0.812 -0.199 1.00 96.50 163 ASN A N 1
ATOM 1275 C CA . ASN A 1 163 ? -23.291 -0.636 -1.642 1.00 96.50 163 ASN A CA 1
ATOM 1276 C C . ASN A 1 163 ? -24.657 -1.014 -2.219 1.00 96.50 163 ASN A C 1
ATOM 1278 O O . ASN A 1 163 ? -25.020 -2.190 -2.231 1.00 96.50 163 ASN A O 1
ATOM 1282 N N . LEU A 1 164 ? -25.406 -0.029 -2.719 1.00 96.38 164 LEU A N 1
ATOM 1283 C CA . LEU A 1 164 ? -26.719 -0.241 -3.329 1.00 96.38 164 LEU A CA 1
ATOM 1284 C C . LEU A 1 164 ? -26.726 0.233 -4.784 1.00 96.38 164 LEU A C 1
ATOM 1286 O O . LEU A 1 164 ? -26.472 1.401 -5.072 1.00 96.38 164 LEU A O 1
ATOM 1290 N N . LEU A 1 165 ? -27.087 -0.665 -5.697 1.00 97.38 165 LEU A N 1
ATOM 1291 C CA . LEU A 1 165 ? -27.410 -0.344 -7.081 1.00 97.38 165 LEU A CA 1
ATOM 1292 C C . LEU A 1 165 ? -28.892 -0.618 -7.310 1.00 97.38 165 LEU A C 1
ATOM 1294 O O . LEU A 1 165 ? -29.343 -1.757 -7.194 1.00 97.38 165 LEU A O 1
ATOM 1298 N N . MET A 1 166 ? -29.640 0.419 -7.669 1.00 98.00 166 MET A N 1
ATOM 1299 C CA . MET A 1 166 ? -31.072 0.342 -7.937 1.00 98.00 166 MET A CA 1
ATOM 1300 C C . MET A 1 166 ? -31.355 0.778 -9.373 1.00 98.00 166 MET A C 1
ATOM 1302 O O . MET A 1 166 ? -30.767 1.732 -9.879 1.00 98.00 166 MET A O 1
ATOM 1306 N N . SER A 1 167 ? -32.256 0.069 -10.043 1.00 97.62 167 SER A N 1
ATOM 1307 C CA . SER A 1 167 ? -32.769 0.474 -11.350 1.00 97.62 167 SER A CA 1
ATOM 1308 C C . SER A 1 167 ? -33.633 1.734 -11.238 1.00 97.62 167 SER A C 1
ATOM 1310 O O . SER A 1 167 ? -34.207 2.027 -10.189 1.00 97.62 167 SER A O 1
ATOM 1312 N N . SER A 1 168 ? -33.833 2.429 -12.359 1.00 96.69 168 SER A N 1
ATOM 1313 C CA . SER A 1 168 ? -34.743 3.583 -12.444 1.00 96.69 168 SER A CA 1
ATOM 1314 C C . SER A 1 168 ? -36.208 3.258 -12.114 1.00 96.69 168 SER A C 1
ATOM 1316 O O . SER A 1 168 ? -36.986 4.169 -11.854 1.00 96.69 168 SER A O 1
ATOM 1318 N N . LYS A 1 169 ? -36.590 1.972 -12.096 1.00 96.81 169 LYS A N 1
ATOM 1319 C CA . LYS A 1 169 ? -37.927 1.490 -11.708 1.00 96.81 169 LYS A CA 1
ATOM 1320 C C . LYS A 1 169 ? -38.054 1.158 -10.214 1.00 96.81 169 LYS A C 1
ATOM 1322 O O . LYS A 1 169 ? -39.092 0.655 -9.803 1.00 96.81 169 LYS A O 1
ATOM 1327 N N . GLY A 1 170 ? -37.007 1.371 -9.414 1.00 95.12 170 GLY A N 1
ATOM 1328 C CA . GLY A 1 170 ? -37.011 1.056 -7.980 1.00 95.12 170 GLY A CA 1
ATOM 1329 C C . GLY A 1 170 ? -36.664 -0.395 -7.632 1.00 95.12 170 GLY A C 1
ATOM 1330 O O . GLY A 1 170 ? -36.736 -0.779 -6.471 1.00 95.12 170 GLY A O 1
ATOM 1331 N N . ILE A 1 171 ? -36.269 -1.214 -8.612 1.00 97.00 171 ILE A N 1
ATOM 1332 C CA . ILE A 1 171 ? -35.824 -2.595 -8.364 1.00 97.00 171 ILE A CA 1
ATOM 1333 C C . ILE A 1 171 ? -34.351 -2.582 -7.954 1.00 97.00 171 ILE A C 1
ATOM 1335 O O . ILE A 1 171 ? -33.528 -2.024 -8.685 1.00 97.00 171 ILE A O 1
ATOM 1339 N N . VAL A 1 172 ? -34.017 -3.218 -6.830 1.00 97.38 172 VAL A N 1
ATOM 1340 C CA . VAL A 1 172 ? -32.635 -3.408 -6.365 1.00 97.38 172 VAL A CA 1
ATOM 1341 C C . VAL A 1 172 ? -31.921 -4.418 -7.264 1.00 97.38 172 VAL A C 1
ATOM 1343 O O . VAL A 1 172 ? -32.363 -5.553 -7.406 1.00 97.38 172 VAL A O 1
ATOM 1346 N N . LEU A 1 173 ? -30.816 -3.996 -7.877 1.00 97.44 173 LEU A N 1
ATOM 1347 C CA . LEU A 1 173 ? -29.980 -4.813 -8.761 1.00 97.44 173 LEU A CA 1
ATOM 1348 C C . LEU A 1 173 ? -28.793 -5.430 -8.016 1.00 97.44 173 LEU A C 1
ATOM 1350 O O . LEU A 1 173 ? -28.392 -6.551 -8.311 1.00 97.44 173 LEU A O 1
ATOM 1354 N N . ARG A 1 174 ? -28.222 -4.696 -7.057 1.00 96.56 174 ARG A N 1
ATOM 1355 C CA . ARG A 1 174 ? -27.126 -5.161 -6.204 1.00 96.56 174 ARG A CA 1
ATOM 1356 C C . ARG A 1 174 ? -27.237 -4.501 -4.837 1.00 96.56 174 ARG A C 1
ATOM 1358 O O . ARG A 1 174 ? -27.447 -3.295 -4.764 1.00 96.56 174 ARG A O 1
ATOM 1365 N N . CYS A 1 175 ? -27.098 -5.293 -3.784 1.00 96.94 175 CYS A N 1
ATOM 1366 C CA . CYS A 1 175 ? -27.017 -4.819 -2.411 1.00 96.94 175 CYS A CA 1
ATOM 1367 C C . CYS A 1 175 ? -25.982 -5.678 -1.688 1.00 96.94 175 CYS A C 1
ATOM 1369 O O . CYS A 1 175 ? -26.174 -6.887 -1.563 1.00 96.94 175 CYS A O 1
ATOM 1371 N N . ASP A 1 176 ? -24.878 -5.072 -1.267 1.00 96.94 176 ASP A N 1
ATOM 1372 C CA . ASP A 1 176 ? -23.859 -5.726 -0.452 1.00 96.94 176 ASP A CA 1
ATOM 1373 C C . ASP A 1 176 ? -23.299 -4.759 0.589 1.00 96.94 176 ASP A C 1
ATOM 1375 O O . ASP A 1 176 ? -23.380 -3.540 0.434 1.00 96.94 176 ASP A O 1
ATOM 1379 N N . VAL A 1 177 ? -22.761 -5.310 1.675 1.00 97.38 177 VAL A N 1
ATOM 1380 C CA . VAL A 1 177 ? -22.152 -4.535 2.756 1.00 97.38 177 VAL A CA 1
ATOM 1381 C C . VAL A 1 177 ? -20.667 -4.855 2.799 1.00 97.38 177 VAL A C 1
ATOM 1383 O O . VAL A 1 177 ? -20.273 -6.011 2.942 1.00 97.38 177 VAL A O 1
ATOM 1386 N N . THR A 1 178 ? -19.836 -3.823 2.685 1.00 97.06 178 THR A N 1
ATOM 1387 C CA . THR A 1 178 ? -18.393 -3.918 2.911 1.00 97.06 178 THR A CA 1
ATOM 1388 C C . THR A 1 178 ? -18.083 -3.399 4.310 1.00 97.06 178 THR A C 1
ATOM 1390 O O . THR A 1 178 ? -18.167 -2.197 4.564 1.00 97.06 178 THR A O 1
ATOM 1393 N N . GLY A 1 179 ? -17.741 -4.310 5.220 1.00 96.50 179 GLY A N 1
ATOM 1394 C CA . GLY A 1 179 ? -17.358 -3.992 6.595 1.00 96.50 179 GLY A CA 1
ATOM 1395 C C . GLY A 1 179 ? -15.842 -3.937 6.783 1.00 96.50 179 GLY A C 1
ATOM 1396 O O . GLY A 1 179 ? -15.099 -4.707 6.174 1.00 96.50 179 GLY A O 1
ATOM 1397 N N . LYS A 1 180 ? -15.374 -3.049 7.661 1.00 95.75 180 LYS A N 1
ATOM 1398 C CA . LYS A 1 180 ? -14.006 -3.059 8.191 1.00 95.75 180 LYS A CA 1
ATOM 1399 C C . LYS A 1 180 ? -14.016 -2.782 9.690 1.00 95.75 180 LYS A C 1
ATOM 1401 O O . LYS A 1 180 ? -14.779 -1.944 10.164 1.00 95.75 180 LYS A O 1
ATOM 1406 N N . ILE A 1 181 ? -13.135 -3.462 10.414 1.00 95.31 181 ILE A N 1
ATOM 1407 C CA . ILE A 1 181 ? -12.909 -3.235 11.842 1.00 95.31 181 ILE A CA 1
ATOM 1408 C C . ILE A 1 181 ? -11.633 -2.411 11.968 1.00 95.31 181 ILE A C 1
ATOM 1410 O O . ILE A 1 181 ? -10.558 -2.852 11.563 1.00 95.31 181 ILE A O 1
ATOM 1414 N N . LEU A 1 182 ? -11.755 -1.198 12.493 1.00 94.31 182 LEU A N 1
ATOM 1415 C CA . LEU A 1 182 ? -10.626 -0.335 12.803 1.00 94.31 182 LEU A CA 1
ATOM 1416 C C . LEU A 1 182 ? -10.343 -0.444 14.296 1.00 94.31 182 LEU A C 1
ATOM 1418 O O . LEU A 1 182 ? -11.234 -0.242 15.116 1.00 94.31 182 LEU A O 1
ATOM 1422 N N . MET A 1 183 ? -9.102 -0.769 14.647 1.00 93.50 183 MET A 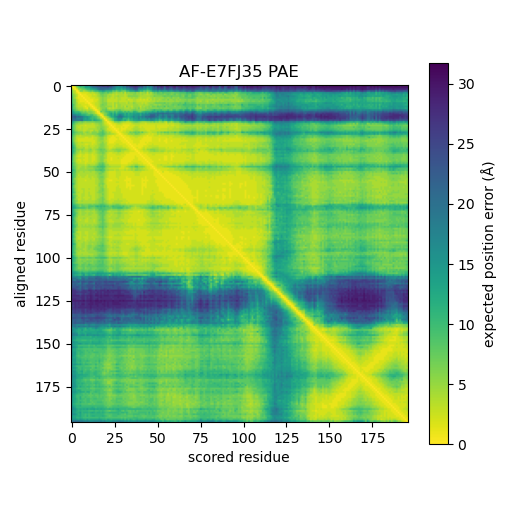N 1
ATOM 1423 C CA . MET A 1 183 ? -8.705 -0.947 16.039 1.00 93.50 183 MET A CA 1
ATOM 1424 C C . MET A 1 183 ? -7.595 0.029 16.407 1.00 93.50 183 MET A C 1
ATOM 1426 O O . MET A 1 183 ? -6.585 0.132 15.712 1.00 93.50 183 MET A O 1
ATOM 1430 N N . LYS A 1 184 ? -7.761 0.715 17.538 1.00 92.56 184 LYS A N 1
ATOM 1431 C CA . LYS A 1 184 ? -6.733 1.562 18.143 1.00 92.56 184 LYS A CA 1
ATOM 1432 C C . LYS A 1 184 ? -6.370 1.011 19.515 1.00 92.56 184 LYS A C 1
ATOM 1434 O O . LYS A 1 184 ? -7.190 1.023 20.431 1.00 92.56 184 LYS A O 1
ATOM 1439 N N . CYS A 1 185 ? -5.139 0.521 19.644 1.00 91.50 185 CYS A N 1
ATOM 1440 C CA . CYS A 1 185 ? -4.671 -0.170 20.844 1.00 91.50 185 CYS A CA 1
ATOM 1441 C C . CYS A 1 185 ? -3.696 0.678 21.647 1.00 91.50 185 CYS A C 1
ATOM 1443 O O . CYS A 1 185 ? -2.636 1.052 21.148 1.00 91.50 185 CYS A O 1
ATOM 1445 N N . PHE A 1 186 ? -4.001 0.861 22.923 1.00 93.62 186 PHE A N 1
ATOM 1446 C CA . PHE A 1 186 ? -3.098 1.415 23.921 1.00 93.62 186 PHE A CA 1
ATOM 1447 C C . PHE A 1 186 ? -2.862 0.345 24.980 1.00 93.62 186 PHE A C 1
ATOM 1449 O O . PHE A 1 186 ? -3.395 0.419 26.079 1.00 93.62 186 PHE A O 1
ATOM 1456 N N . LEU A 1 187 ? -2.131 -0.710 24.617 1.00 93.56 187 LEU A N 1
ATOM 1457 C CA . LEU A 1 187 ? -1.870 -1.853 25.493 1.00 93.56 187 LEU A CA 1
ATOM 1458 C C . LEU A 1 187 ? -0.389 -1.959 25.826 1.00 93.56 187 LEU A C 1
ATOM 1460 O O . LEU A 1 187 ? 0.455 -1.725 24.963 1.00 93.56 187 LEU A O 1
ATOM 1464 N N . SER A 1 188 ? -0.080 -2.335 27.061 1.00 92.44 188 SER A N 1
ATOM 1465 C CA . SER A 1 188 ? 1.293 -2.552 27.519 1.00 92.44 188 SER A CA 1
ATOM 1466 C C . SER A 1 188 ? 1.781 -3.971 27.194 1.00 92.44 188 SER A C 1
ATOM 1468 O O . SER A 1 188 ? 0.985 -4.907 27.164 1.00 92.44 188 SER A O 1
ATOM 1470 N N . GLY A 1 189 ? 3.085 -4.145 26.967 1.00 90.06 189 GLY A N 1
ATOM 1471 C CA . GLY A 1 189 ? 3.707 -5.442 26.673 1.00 90.06 189 GLY A CA 1
ATOM 1472 C C . GLY A 1 189 ? 3.313 -6.037 25.313 1.00 90.06 189 GLY A C 1
ATOM 1473 O O . GLY A 1 189 ? 3.032 -5.302 24.362 1.00 90.06 189 GLY A O 1
ATOM 1474 N N . MET A 1 190 ? 3.280 -7.370 25.230 1.00 90.12 190 MET A N 1
ATOM 1475 C CA . MET A 1 190 ? 2.924 -8.157 24.036 1.00 90.12 190 MET A CA 1
ATOM 1476 C C . MET A 1 190 ? 1.654 -8.984 24.304 1.00 90.12 190 MET A C 1
ATOM 1478 O O . MET A 1 190 ? 1.752 -10.176 24.580 1.00 90.12 190 MET A O 1
ATOM 1482 N N . PRO A 1 191 ? 0.465 -8.356 24.334 1.00 92.25 191 PRO A N 1
ATOM 1483 C CA . PRO A 1 191 ? -0.774 -9.062 24.628 1.00 92.25 191 PRO A CA 1
ATOM 1484 C C . PRO A 1 191 ? -1.288 -9.831 23.408 1.00 92.25 191 PRO A C 1
ATOM 1486 O O . PRO A 1 191 ? -1.324 -9.292 22.301 1.00 92.25 191 PRO A O 1
ATOM 1489 N N . ASP A 1 192 ? -1.796 -11.038 23.647 1.00 90.12 192 ASP A N 1
ATOM 1490 C CA . ASP A 1 192 ? -2.587 -11.781 22.669 1.00 90.12 192 ASP A CA 1
ATOM 1491 C C . ASP A 1 192 ? -4.058 -11.374 22.771 1.00 90.12 192 ASP A C 1
ATOM 1493 O O . ASP A 1 192 ? -4.702 -11.537 23.812 1.00 90.12 192 ASP A O 1
ATOM 1497 N N . LEU A 1 193 ? -4.603 -10.842 21.678 1.00 90.81 193 LEU A N 1
ATOM 1498 C CA . LEU A 1 193 ? -6.006 -10.450 21.581 1.00 90.81 193 LEU A CA 1
ATOM 1499 C C . LEU A 1 193 ? -6.788 -11.497 20.795 1.00 90.81 193 LEU A C 1
ATOM 1501 O O . LEU A 1 193 ? -6.352 -11.961 19.743 1.00 90.81 193 LEU A O 1
ATOM 1505 N N . LYS A 1 194 ? -7.975 -11.840 21.295 1.00 92.19 194 LYS A N 1
ATOM 1506 C CA . LYS A 1 194 ? -8.934 -12.706 20.608 1.00 92.19 194 LYS A CA 1
ATOM 1507 C C . LYS A 1 194 ? -10.217 -11.920 20.395 1.00 92.19 194 LYS A C 1
ATOM 1509 O O . LYS A 1 194 ? -10.766 -11.378 21.351 1.00 92.19 194 LYS A O 1
ATOM 1514 N N . LEU A 1 195 ? -10.664 -11.862 19.147 1.00 89.12 195 LEU A N 1
ATOM 1515 C CA . LEU A 1 195 ? -11.968 -11.333 18.771 1.00 89.12 195 LEU A CA 1
ATOM 1516 C C . LEU A 1 195 ? -12.892 -12.530 18.525 1.00 89.12 195 LEU A C 1
ATOM 1518 O O . LEU A 1 195 ? -12.497 -13.453 17.811 1.00 89.12 195 LEU A O 1
ATOM 1522 N N . GLY A 1 196 ? -14.052 -12.538 19.178 1.00 86.56 196 GLY A N 1
ATOM 1523 C CA . GLY A 1 196 ? -15.067 -13.590 19.079 1.00 86.56 196 GLY A CA 1
ATOM 1524 C C . GLY A 1 196 ? -16.348 -13.085 18.445 1.00 86.56 196 GLY A C 1
ATOM 1525 O O . GLY A 1 196 ? -16.535 -11.847 18.429 1.00 86.56 196 GLY A O 1
#

Nearest PDB structures (foldseek):
  7og1-assembly1_MMM  TM=8.901E-01  e=1.138E-15  Rattus norvegicus
  8t1o-assembly1_M  TM=8.635E-01  e=1.454E-15  Mus musculus
  3tjz-assembly2_F  TM=7.788E-01  e=8.350E-04  Bos taurus
  5mc7-assembly2_B  TM=7.728E-01  e=1.541E-03  Homo sapiens
  2hf6-assembly1_A  TM=7.631E-01  e=2.515E-03  Homo sapiens

pLDDT: mean 83.71, std 15.49, range [40.62, 98.0]

Radius of gyration: 21.58 Å; Cα contacts (8 Å, |Δi|>4): 209; chains: 1; bounding box: 58×38×59 Å